Protein AF-A0A660SXR2-F1 (afdb_monomer_lite)

Secondary structure (DSSP, 8-state):
--HHHHHHHHHHHHHHHHHHT-----SPPP-GGGGS-TT-SEEEEEESTT-HHHHHHHHHHTT--GGGGHHHHTTEEEEEEEEPPPTT-----GGGS-EEEEEEE---HHHHHHHS-TT-EE-SS-TTEEE-STTEEEEE-SSSEEEEEES-HHHHHHHHHHT---TTTHHHHTT-TT-SEEEEES-HHHHHTTS--

Radius of gyration: 19.02 Å; chains: 1; bounding box: 58×32×60 Å

Sequence (197 aa):
MKLTKLLRILIPVLAVLVSSCRTIPSGPYPDIVNWLPEDSDIIIRMGVPGNNDLVDFLLTQVGLNPEDFETVKDRTALLALGIELSDDGTISPVTNLPIHLASIGIWPKNFLGAGLGKEWKRSGLSRYRWNGPDNLELMAISNEEIILSRGQINQMLERLKNGTRNARIRRAIDLRNEAALAIWITSPGLILDSIPM

Structure (mmCIF, N/CA/C/O backbone):
data_AF-A0A660SXR2-F1
#
_entry.id   AF-A0A660SXR2-F1
#
loop_
_atom_site.group_PDB
_atom_site.id
_atom_site.type_symbol
_atom_site.label_atom_id
_atom_site.label_alt_id
_atom_site.label_comp_id
_atom_site.label_asym_id
_atom_site.label_entity_id
_atom_site.label_seq_id
_atom_site.pdbx_PDB_ins_code
_atom_site.Cartn_x
_atom_site.Cartn_y
_atom_site.Cartn_z
_atom_site.occupancy
_atom_site.B_iso_or_equiv
_atom_site.auth_seq_id
_atom_site.auth_comp_id
_atom_site.auth_asym_id
_atom_site.auth_atom_id
_atom_site.pdbx_PDB_model_num
ATOM 1 N N . MET A 1 1 ? -35.511 -4.630 38.792 1.00 54.19 1 MET A N 1
ATOM 2 C CA . MET A 1 1 ? -34.514 -3.722 38.169 1.00 54.19 1 MET A CA 1
ATOM 3 C C . MET A 1 1 ? -33.441 -4.488 37.367 1.00 54.19 1 MET A C 1
ATOM 5 O O . MET A 1 1 ? -32.257 -4.304 37.619 1.00 54.19 1 MET A O 1
ATOM 9 N N . LYS A 1 2 ? -33.816 -5.368 36.417 1.00 56.84 2 LYS A N 1
ATOM 10 C CA . LYS A 1 2 ? -32.841 -6.266 35.749 1.00 56.84 2 LYS A CA 1
ATOM 11 C C . LYS A 1 2 ? -32.938 -6.340 34.212 1.00 56.84 2 LYS A C 1
ATOM 13 O O . LYS A 1 2 ? -31.904 -6.473 33.574 1.00 56.84 2 LYS A O 1
ATOM 18 N N . LEU A 1 3 ? -34.112 -6.141 33.602 1.00 57.09 3 LEU A N 1
ATOM 19 C CA . LEU A 1 3 ? -34.276 -6.283 32.142 1.00 57.09 3 LEU A CA 1
ATOM 20 C C . LEU A 1 3 ? -33.850 -5.037 31.336 1.00 57.09 3 LEU A C 1
ATOM 22 O O . LEU A 1 3 ? -33.191 -5.142 30.306 1.00 57.09 3 LEU A O 1
ATOM 26 N N . THR A 1 4 ? -34.155 -3.836 31.837 1.00 62.94 4 THR A N 1
ATOM 27 C CA . THR A 1 4 ? -33.878 -2.565 31.140 1.00 62.94 4 THR A CA 1
ATOM 28 C C . THR A 1 4 ? -32.396 -2.193 31.098 1.00 62.94 4 THR A C 1
ATOM 30 O O . THR A 1 4 ? -31.959 -1.536 30.157 1.00 62.94 4 THR A O 1
ATOM 33 N N . LYS A 1 5 ? -31.600 -2.628 32.085 1.00 61.38 5 LYS A N 1
ATOM 34 C CA . LYS A 1 5 ? -30.138 -2.448 32.069 1.00 61.38 5 LYS A CA 1
ATOM 35 C C . LYS A 1 5 ? -29.455 -3.404 31.087 1.00 61.38 5 LYS A C 1
ATOM 37 O O . LYS A 1 5 ? -28.518 -2.986 30.420 1.00 61.38 5 LYS A O 1
ATOM 42 N N . LEU A 1 6 ? -29.958 -4.635 30.958 1.00 63.22 6 LEU A N 1
ATOM 43 C CA . LEU A 1 6 ? -29.426 -5.615 30.010 1.00 63.22 6 LEU A CA 1
ATOM 44 C C . LEU A 1 6 ? -29.664 -5.161 28.561 1.00 63.22 6 LEU A C 1
ATOM 46 O O . LEU A 1 6 ? -28.725 -5.136 27.774 1.00 63.22 6 LEU A O 1
ATOM 50 N N . LEU A 1 7 ? -30.880 -4.696 28.237 1.00 59.91 7 LEU A N 1
ATOM 51 C CA . LEU A 1 7 ? -31.209 -4.180 26.899 1.00 59.91 7 LEU A CA 1
ATOM 52 C C . LEU A 1 7 ? -30.337 -2.981 26.488 1.00 59.91 7 LEU A C 1
ATOM 54 O O . LEU A 1 7 ? -29.922 -2.890 25.338 1.00 59.91 7 LEU A O 1
ATOM 58 N N . ARG A 1 8 ? -30.028 -2.075 27.426 1.00 67.38 8 ARG A N 1
ATOM 59 C CA . ARG A 1 8 ? -29.194 -0.888 27.156 1.00 67.38 8 ARG A CA 1
ATOM 60 C C . ARG A 1 8 ? -27.742 -1.221 26.814 1.00 67.38 8 ARG A C 1
ATOM 62 O O . ARG A 1 8 ? -27.097 -0.407 26.168 1.00 67.38 8 ARG A O 1
ATOM 69 N N . ILE A 1 9 ? -27.242 -2.383 27.234 1.00 72.25 9 ILE A N 1
ATOM 70 C CA . ILE A 1 9 ? -25.902 -2.874 26.881 1.00 72.25 9 ILE A CA 1
ATOM 71 C C . ILE A 1 9 ? -25.976 -3.749 25.625 1.00 72.25 9 ILE A C 1
ATOM 73 O O . ILE A 1 9 ? -25.111 -3.664 24.759 1.00 72.25 9 ILE A O 1
ATOM 77 N N . LEU A 1 10 ? -27.040 -4.545 25.484 1.00 70.94 10 LEU A N 1
ATOM 78 C CA . LEU A 1 10 ? -27.205 -5.461 24.359 1.00 70.94 10 LEU A CA 1
ATOM 79 C C . LEU A 1 10 ? -27.378 -4.724 23.026 1.00 70.94 10 LEU A C 1
ATOM 81 O O . LEU A 1 10 ? -26.798 -5.145 22.037 1.00 70.94 10 LEU A O 1
ATOM 85 N N . ILE A 1 11 ? -28.132 -3.619 22.994 1.00 72.19 11 ILE A N 1
ATOM 86 C CA . ILE A 1 11 ? -28.388 -2.842 21.768 1.00 72.19 11 ILE A CA 1
ATOM 87 C C . ILE A 1 11 ? -27.100 -2.267 21.148 1.00 72.19 11 ILE A C 1
ATOM 89 O O . ILE A 1 11 ? -26.893 -2.485 19.957 1.00 72.19 11 ILE A O 1
ATOM 93 N N . PRO A 1 12 ? -26.209 -1.573 21.885 1.00 70.75 12 PRO A N 1
ATOM 94 C CA . PRO A 1 12 ? -24.957 -1.093 21.305 1.00 70.75 12 PRO A CA 1
ATOM 95 C C . PRO A 1 12 ? -24.011 -2.236 20.922 1.00 70.75 12 PRO A C 1
ATOM 97 O O . PRO A 1 12 ? -23.349 -2.134 19.897 1.00 70.75 12 PRO A O 1
ATOM 100 N N . VAL A 1 13 ? -23.986 -3.347 21.669 1.00 71.12 13 VAL A N 1
ATOM 101 C CA . VAL A 1 13 ? -23.189 -4.532 21.296 1.00 71.12 13 VAL A CA 1
ATOM 102 C C . VAL A 1 13 ? -23.726 -5.177 20.016 1.00 71.12 13 VAL A C 1
ATOM 104 O O . VAL A 1 13 ? -22.943 -5.488 19.124 1.00 71.12 13 VAL A O 1
ATOM 107 N N . LEU A 1 14 ? -25.049 -5.308 19.869 1.00 60.00 14 LEU A N 1
ATOM 108 C CA . LEU A 1 14 ? -25.670 -5.771 18.627 1.00 60.00 14 LEU A CA 1
ATOM 109 C C . LEU A 1 14 ? -25.402 -4.801 17.476 1.00 60.00 14 LEU A C 1
ATOM 111 O O . LEU A 1 14 ? -25.104 -5.244 16.379 1.00 60.00 14 LEU A O 1
ATOM 115 N N . ALA A 1 15 ? -25.468 -3.488 17.706 1.00 59.31 15 ALA A N 1
ATOM 116 C CA . ALA A 1 15 ? -25.162 -2.496 16.678 1.00 59.31 15 ALA A CA 1
ATOM 117 C C . ALA A 1 15 ? -23.690 -2.579 16.228 1.00 59.31 15 ALA A C 1
ATOM 119 O O . ALA A 1 15 ? -23.401 -2.479 15.035 1.00 59.31 15 ALA A O 1
ATOM 120 N N . VAL A 1 16 ? -22.760 -2.833 17.155 1.00 58.53 16 VAL A N 1
ATOM 121 C CA . VAL A 1 16 ? -21.344 -3.105 16.848 1.00 58.53 16 VAL A CA 1
ATOM 122 C C . VAL A 1 16 ? -21.178 -4.426 16.085 1.00 58.53 16 VAL A C 1
ATOM 124 O O . VAL A 1 16 ? -20.449 -4.467 15.101 1.00 58.53 16 VAL A O 1
ATOM 127 N N . LEU A 1 17 ? -21.891 -5.491 16.461 1.00 52.38 17 LEU A N 1
ATOM 128 C CA . LEU A 1 17 ? -21.829 -6.786 15.768 1.00 52.38 17 LEU A CA 1
ATOM 129 C C . LEU A 1 17 ? -22.440 -6.738 14.356 1.00 52.38 17 LEU A C 1
ATOM 131 O O . LEU A 1 17 ? -21.841 -7.249 13.412 1.00 52.38 17 LEU A O 1
ATOM 135 N N . VAL A 1 18 ? -23.586 -6.073 14.182 1.00 54.00 18 VAL A N 1
ATOM 136 C CA . VAL A 1 18 ? -24.265 -5.922 12.882 1.00 54.00 18 VAL A CA 1
ATOM 137 C C . VAL A 1 18 ? -23.484 -4.981 11.957 1.00 54.00 18 VAL A C 1
ATOM 139 O O . VAL A 1 18 ? -23.390 -5.243 10.762 1.00 54.00 18 VAL A O 1
ATOM 142 N N . SER A 1 19 ? -22.837 -3.938 12.492 1.00 51.12 19 SER A N 1
ATOM 143 C CA . SER A 1 19 ? -21.900 -3.108 11.711 1.00 51.12 19 SER A CA 1
ATOM 144 C C . SER A 1 19 ? -20.586 -3.819 11.369 1.00 51.12 19 SER A C 1
ATOM 146 O O . SER A 1 19 ? -19.922 -3.419 10.414 1.00 51.12 19 SER A O 1
ATOM 148 N N . SER A 1 20 ? -20.231 -4.897 12.078 1.00 45.50 20 SER A N 1
ATOM 149 C CA . SER A 1 20 ? -19.089 -5.754 11.733 1.00 45.50 20 SER A CA 1
ATOM 150 C C . SER A 1 20 ? -19.389 -6.720 10.578 1.00 45.50 20 SER A C 1
ATOM 152 O O . SER A 1 20 ? -18.458 -7.224 9.962 1.00 45.50 20 SER A O 1
ATOM 154 N N . CYS A 1 21 ? -20.665 -6.925 10.227 1.00 50.25 21 CYS A N 1
ATOM 155 C CA . CYS A 1 21 ? -21.094 -7.691 9.047 1.00 50.25 21 CYS A CA 1
ATOM 156 C C . CYS A 1 21 ? -21.177 -6.824 7.780 1.00 50.25 21 CYS A C 1
ATOM 158 O O . CYS A 1 21 ? -21.949 -7.117 6.867 1.00 50.25 21 CYS A O 1
ATOM 160 N N . ARG A 1 22 ? -20.435 -5.712 7.726 1.00 48.12 22 ARG A N 1
ATOM 161 C CA . ARG A 1 22 ? -20.370 -4.888 6.523 1.00 48.12 22 ARG A CA 1
ATOM 162 C C . ARG A 1 22 ? -19.524 -5.636 5.498 1.00 48.12 22 ARG A C 1
ATOM 164 O O . ARG A 1 22 ? -18.312 -5.751 5.656 1.00 48.12 22 ARG A O 1
ATOM 171 N N . THR A 1 23 ? -20.203 -6.187 4.499 1.00 57.06 23 THR A N 1
ATOM 172 C CA . THR A 1 23 ? -19.621 -6.855 3.338 1.00 57.06 23 THR A CA 1
ATOM 173 C C . THR A 1 23 ? -18.519 -5.973 2.761 1.00 57.06 23 THR A C 1
ATOM 175 O O . THR A 1 23 ? -18.740 -4.771 2.588 1.00 57.06 23 THR A O 1
ATOM 178 N N . ILE A 1 24 ? -17.346 -6.561 2.497 1.00 59.66 24 ILE A N 1
ATOM 179 C CA . ILE A 1 24 ? -16.238 -5.922 1.771 1.00 59.66 24 ILE A CA 1
ATOM 180 C C . ILE A 1 24 ? -16.848 -5.149 0.589 1.00 59.66 24 ILE A C 1
ATOM 182 O O . ILE A 1 24 ? -17.719 -5.709 -0.090 1.00 59.66 24 ILE A O 1
ATOM 186 N N . PRO A 1 25 ? -16.492 -3.864 0.387 1.00 57.31 25 PRO A N 1
ATOM 187 C CA . PRO A 1 25 ? -17.180 -3.008 -0.568 1.00 57.31 25 PRO A CA 1
ATOM 188 C C . PRO A 1 25 ? -17.150 -3.718 -1.910 1.00 57.31 25 PRO A C 1
ATOM 190 O O . PRO A 1 25 ? -16.111 -4.247 -2.266 1.00 57.31 25 PRO A O 1
ATOM 193 N N . SER A 1 26 ? -18.270 -3.812 -2.617 1.00 57.03 26 SER A N 1
ATOM 194 C CA . SER A 1 26 ? -18.308 -4.362 -3.976 1.00 57.03 26 SER A CA 1
ATOM 195 C C . SER A 1 26 ? -18.220 -3.187 -4.946 1.00 57.03 26 SER A C 1
ATOM 197 O O . SER A 1 26 ? -18.815 -2.143 -4.692 1.00 57.03 26 SER A O 1
ATOM 199 N N . GLY A 1 27 ? -17.383 -3.314 -5.980 1.00 59.12 27 GLY A N 1
ATOM 200 C CA . GLY A 1 27 ? -16.964 -2.208 -6.849 1.00 59.12 27 GLY A CA 1
ATOM 201 C C . GLY A 1 27 ? -18.091 -1.464 -7.597 1.00 59.12 27 GLY A C 1
ATOM 202 O O . GLY A 1 27 ? -19.263 -1.828 -7.496 1.00 59.12 27 GLY A O 1
ATOM 203 N N . PRO A 1 28 ? -17.740 -0.431 -8.390 1.00 64.69 28 PRO A N 1
ATOM 204 C CA . PRO A 1 28 ? -16.388 -0.109 -8.859 1.00 64.69 28 PRO A CA 1
ATOM 205 C C . PRO A 1 28 ? -15.553 0.653 -7.820 1.00 64.69 28 PRO A C 1
ATOM 207 O O . PRO A 1 28 ? -15.994 1.651 -7.257 1.00 64.69 28 PRO A O 1
ATOM 210 N N . TYR A 1 29 ? -14.328 0.185 -7.576 1.00 70.06 29 TYR A N 1
ATOM 211 C CA . TYR A 1 29 ? -13.372 0.890 -6.717 1.00 70.06 29 TYR A CA 1
ATOM 212 C C . TYR A 1 29 ? -12.745 2.079 -7.451 1.00 70.06 29 TYR A C 1
ATOM 214 O O . TYR A 1 29 ? -12.623 2.034 -8.680 1.00 70.06 29 TYR A O 1
ATOM 222 N N . PRO A 1 30 ? -12.292 3.115 -6.722 1.00 77.50 30 PRO A N 1
ATOM 223 C CA . PRO A 1 30 ? -11.430 4.129 -7.309 1.00 77.50 30 PRO A CA 1
ATOM 224 C C . PRO A 1 30 ? -10.159 3.487 -7.874 1.00 77.50 30 PRO A C 1
ATOM 226 O O . PRO A 1 30 ? -9.685 2.454 -7.394 1.00 77.50 30 PRO A O 1
ATOM 229 N N . ASP A 1 31 ? -9.586 4.124 -8.892 1.00 83.94 31 ASP A N 1
ATOM 230 C CA . ASP A 1 31 ? -8.314 3.694 -9.458 1.00 83.94 31 ASP A CA 1
ATOM 231 C C . ASP A 1 31 ? -7.156 4.108 -8.543 1.00 83.94 31 ASP A C 1
ATOM 233 O O . ASP A 1 31 ? -6.512 5.147 -8.720 1.00 83.94 31 ASP A O 1
ATOM 237 N N . ILE A 1 32 ? -6.930 3.272 -7.533 1.00 88.94 32 ILE A N 1
ATOM 238 C CA . ILE A 1 32 ? -5.909 3.462 -6.503 1.00 88.94 32 ILE A CA 1
ATOM 239 C C . ILE A 1 32 ? -4.480 3.419 -7.041 1.00 88.94 32 ILE A C 1
ATOM 241 O O . ILE A 1 32 ? -3.557 3.843 -6.352 1.00 88.94 32 ILE A O 1
ATOM 245 N N . VAL A 1 33 ? -4.278 2.957 -8.278 1.00 90.31 33 VAL A N 1
ATOM 246 C CA . VAL A 1 33 ? -2.953 2.955 -8.899 1.00 90.31 33 VAL A CA 1
ATOM 247 C C . VAL A 1 33 ? -2.477 4.385 -9.159 1.00 90.31 33 VAL A C 1
ATOM 249 O O . VAL A 1 33 ? -1.295 4.687 -9.025 1.00 90.31 33 VAL A O 1
ATOM 252 N N . ASN A 1 34 ? -3.402 5.306 -9.441 1.00 90.12 34 ASN A N 1
ATOM 253 C CA . ASN A 1 34 ? -3.076 6.720 -9.635 1.00 90.12 34 ASN A CA 1
ATOM 254 C C . ASN A 1 34 ? -2.567 7.412 -8.361 1.00 90.12 34 ASN A C 1
ATOM 256 O O . ASN A 1 34 ? -1.969 8.486 -8.456 1.00 90.12 34 ASN A O 1
ATOM 260 N N . TRP A 1 35 ? -2.794 6.819 -7.185 1.00 92.38 35 TRP A N 1
ATOM 261 C CA . TRP A 1 35 ? -2.349 7.367 -5.901 1.00 92.38 35 TRP A CA 1
ATOM 262 C C . TRP A 1 35 ? -0.873 7.086 -5.630 1.00 92.38 35 TRP A C 1
ATOM 264 O O . TRP A 1 35 ? -0.262 7.789 -4.827 1.00 92.38 35 TRP A O 1
ATOM 274 N N . LEU A 1 36 ? -0.307 6.073 -6.290 1.00 93.75 36 LEU A N 1
ATOM 275 C CA . LEU A 1 36 ? 1.109 5.743 -6.191 1.00 93.75 36 LEU A CA 1
ATOM 276 C C . LEU A 1 36 ? 1.968 6.847 -6.833 1.00 93.75 36 LEU A C 1
ATOM 278 O O . LEU A 1 36 ? 1.480 7.556 -7.726 1.00 93.75 36 LEU A O 1
ATOM 282 N N . PRO A 1 37 ? 3.233 6.999 -6.405 1.00 92.50 37 PRO A N 1
ATOM 283 C CA . PRO A 1 37 ? 4.192 7.868 -7.078 1.00 92.50 37 PRO A CA 1
ATOM 284 C C . PRO A 1 37 ? 4.319 7.580 -8.578 1.00 92.50 37 PRO A C 1
ATOM 286 O O . PRO A 1 37 ? 4.106 6.459 -9.042 1.00 92.50 37 PRO A O 1
ATOM 289 N N . GLU A 1 38 ? 4.674 8.602 -9.358 1.00 89.50 38 GLU A N 1
ATOM 290 C CA . GLU A 1 38 ? 4.923 8.429 -10.801 1.00 89.50 38 GLU A CA 1
ATOM 291 C C . GLU A 1 38 ? 6.229 7.704 -11.094 1.00 89.50 38 GLU A C 1
ATOM 293 O O . GLU A 1 38 ? 6.357 7.103 -12.162 1.00 89.50 38 GLU A O 1
ATOM 298 N N . ASP A 1 39 ? 7.148 7.734 -10.136 1.00 88.12 39 ASP A N 1
ATOM 299 C CA . ASP A 1 39 ? 8.469 7.130 -10.232 1.00 88.12 39 ASP A CA 1
ATOM 300 C C . ASP A 1 39 ? 8.458 5.639 -9.866 1.00 88.12 39 ASP A C 1
ATOM 302 O O . ASP A 1 39 ? 9.480 4.977 -9.954 1.00 88.12 39 ASP A O 1
ATOM 306 N N . SER A 1 40 ? 7.290 5.065 -9.545 1.00 90.00 40 SER A N 1
ATOM 307 C CA . SER A 1 40 ? 7.149 3.615 -9.380 1.00 90.00 40 SER A CA 1
ATOM 308 C C . SER A 1 40 ? 7.433 2.867 -10.692 1.00 90.00 40 SER A C 1
ATOM 310 O O . SER A 1 40 ? 6.689 2.962 -11.678 1.00 90.00 40 SER A O 1
ATOM 312 N N . ASP A 1 41 ? 8.493 2.065 -10.678 1.00 88.31 41 ASP A N 1
ATOM 313 C CA . ASP A 1 41 ? 8.953 1.252 -11.802 1.00 88.31 41 ASP A CA 1
ATOM 314 C C . ASP A 1 41 ? 8.149 -0.031 -11.954 1.00 88.31 41 ASP A C 1
ATOM 316 O O . ASP A 1 41 ? 7.808 -0.429 -13.070 1.00 88.31 41 ASP A O 1
ATOM 320 N N . ILE A 1 42 ? 7.817 -0.666 -10.831 1.00 89.19 42 ILE A N 1
ATOM 321 C CA . ILE A 1 42 ? 6.975 -1.858 -10.786 1.00 89.19 42 ILE A CA 1
ATOM 322 C C . ILE A 1 42 ? 5.701 -1.503 -10.045 1.00 89.19 42 ILE A C 1
ATOM 324 O O . ILE A 1 42 ? 5.728 -1.037 -8.909 1.00 89.19 42 ILE A O 1
ATOM 328 N N . ILE A 1 43 ? 4.572 -1.756 -10.692 1.00 91.44 43 ILE A N 1
ATOM 329 C CA . ILE A 1 43 ? 3.255 -1.508 -10.130 1.00 91.44 43 ILE A CA 1
ATOM 330 C C . ILE A 1 43 ? 2.465 -2.807 -10.168 1.00 91.44 43 ILE A C 1
ATOM 332 O O . ILE A 1 43 ? 2.323 -3.423 -11.223 1.00 91.44 43 ILE A O 1
ATOM 336 N N . ILE A 1 44 ? 1.914 -3.209 -9.030 1.00 91.88 44 ILE A N 1
ATOM 337 C CA . ILE A 1 44 ? 1.074 -4.395 -8.888 1.00 91.88 44 ILE A CA 1
ATOM 338 C C . ILE A 1 44 ? -0.285 -3.949 -8.359 1.00 91.88 44 ILE A C 1
ATOM 340 O O . ILE A 1 44 ? -0.351 -3.292 -7.329 1.00 91.88 44 ILE A O 1
ATOM 344 N N . ARG A 1 45 ? -1.377 -4.323 -9.027 1.00 91.62 45 ARG A N 1
ATOM 345 C CA . ARG A 1 45 ? -2.754 -4.146 -8.542 1.00 91.62 45 ARG A CA 1
ATOM 346 C C . ARG A 1 45 ? -3.413 -5.506 -8.411 1.00 91.62 45 ARG A C 1
ATOM 348 O O . ARG A 1 45 ? -3.416 -6.264 -9.376 1.00 91.62 45 ARG A O 1
ATOM 355 N N . MET A 1 46 ? -4.035 -5.789 -7.275 1.00 91.12 46 MET A N 1
ATOM 356 C CA . MET A 1 46 ? -4.735 -7.055 -7.061 1.00 91.12 46 MET A CA 1
ATOM 357 C C . MET A 1 46 ? -5.963 -6.903 -6.172 1.00 91.12 46 MET A C 1
ATOM 359 O O . MET A 1 46 ? -5.990 -6.060 -5.274 1.00 91.12 46 MET A O 1
ATOM 363 N N . GLY A 1 47 ? -6.967 -7.749 -6.400 1.00 90.38 47 GLY A N 1
ATOM 364 C CA . GLY A 1 47 ? -7.977 -8.025 -5.380 1.00 90.38 47 GLY A CA 1
ATOM 365 C C . GLY A 1 47 ? -7.356 -8.881 -4.279 1.00 90.38 47 GLY A C 1
ATOM 366 O O . GLY A 1 47 ? -6.674 -9.854 -4.589 1.00 90.38 47 GLY A O 1
ATOM 367 N N . VAL A 1 48 ? -7.557 -8.536 -3.009 1.00 90.19 48 VAL A N 1
ATOM 368 C CA . VAL A 1 48 ? -6.969 -9.311 -1.898 1.00 90.19 48 VAL A CA 1
ATOM 369 C C . VAL A 1 48 ? -7.668 -10.661 -1.683 1.00 90.19 48 VAL A C 1
ATOM 371 O O . VAL A 1 48 ? -6.960 -11.660 -1.534 1.00 90.19 48 VAL A O 1
ATOM 374 N N . PRO A 1 49 ? -9.013 -10.768 -1.749 1.00 87.94 49 PRO A N 1
ATOM 375 C CA . PRO A 1 49 ? -9.678 -12.065 -1.669 1.00 87.94 49 PRO A CA 1
ATOM 376 C C . PRO A 1 49 ? -9.180 -13.027 -2.758 1.00 87.94 49 PRO A C 1
ATOM 378 O O . PRO A 1 49 ? -9.290 -12.741 -3.949 1.00 87.94 49 PRO A O 1
ATOM 381 N N . GLY A 1 50 ? -8.631 -14.171 -2.340 1.00 86.12 50 GLY A N 1
ATOM 382 C CA . GLY A 1 50 ? -8.041 -15.175 -3.236 1.00 86.12 50 GLY A CA 1
ATOM 383 C C . GLY A 1 50 ? -6.549 -14.985 -3.545 1.00 86.12 50 GLY A C 1
ATOM 384 O O . GLY A 1 50 ? -5.971 -15.859 -4.179 1.00 86.12 50 GLY A O 1
ATOM 385 N N . ASN A 1 51 ? -5.914 -13.907 -3.067 1.00 90.06 51 ASN A N 1
ATOM 386 C CA . ASN A 1 51 ? -4.479 -13.627 -3.240 1.00 90.06 51 ASN A CA 1
ATOM 387 C C . ASN A 1 51 ? -3.733 -13.471 -1.896 1.00 90.06 51 ASN A C 1
ATOM 389 O O . ASN A 1 51 ? -2.698 -12.809 -1.840 1.00 90.06 51 ASN A O 1
ATOM 393 N N . ASN A 1 52 ? -4.242 -14.063 -0.808 1.00 90.31 52 ASN A N 1
ATOM 394 C CA . ASN A 1 52 ? -3.691 -13.889 0.546 1.00 90.31 52 ASN A CA 1
ATOM 395 C C . ASN A 1 52 ? -2.201 -14.254 0.643 1.00 90.31 52 ASN A C 1
ATOM 397 O O . ASN A 1 52 ? -1.425 -13.458 1.160 1.00 90.31 52 ASN A O 1
ATOM 401 N N . ASP A 1 53 ? -1.793 -15.393 0.076 1.00 92.19 53 ASP A N 1
ATOM 402 C CA . ASP A 1 53 ? -0.397 -15.854 0.123 1.00 92.19 53 ASP A CA 1
ATOM 403 C C . ASP A 1 53 ? 0.555 -14.890 -0.601 1.00 92.19 53 ASP A C 1
ATOM 405 O O . ASP A 1 53 ? 1.679 -14.654 -0.159 1.00 92.19 53 ASP A O 1
ATOM 409 N N . LEU A 1 54 ? 0.098 -14.289 -1.707 1.00 90.81 54 LEU A N 1
ATOM 410 C CA . LEU A 1 54 ? 0.868 -13.279 -2.432 1.00 90.81 54 LEU A CA 1
ATOM 411 C C . LEU A 1 54 ? 0.982 -11.988 -1.615 1.00 90.81 54 LEU A C 1
ATOM 413 O O . LEU A 1 54 ? 2.052 -11.386 -1.580 1.00 90.81 54 LEU A O 1
ATOM 417 N N . VAL A 1 55 ? -0.093 -11.568 -0.945 1.00 91.81 55 VAL A N 1
ATOM 418 C CA . VAL A 1 55 ? -0.056 -10.410 -0.041 1.00 91.81 55 VAL A CA 1
ATOM 419 C C . VAL A 1 55 ? 0.916 -10.661 1.113 1.00 91.81 55 VAL A C 1
ATOM 421 O O . VAL A 1 55 ? 1.741 -9.796 1.389 1.00 91.81 55 VAL A O 1
ATOM 424 N N . ASP A 1 56 ? 0.890 -11.842 1.729 1.00 93.25 56 ASP A N 1
ATOM 425 C CA . ASP A 1 56 ? 1.793 -12.202 2.831 1.00 93.25 56 ASP A CA 1
ATOM 426 C C . ASP A 1 56 ? 3.256 -12.256 2.378 1.00 93.25 56 ASP A C 1
ATOM 428 O O . ASP A 1 56 ? 4.152 -11.749 3.062 1.00 93.25 56 ASP A O 1
ATOM 432 N N . PHE A 1 57 ? 3.505 -12.798 1.184 1.00 90.81 57 PHE A N 1
ATOM 433 C CA . PHE A 1 57 ? 4.823 -12.756 0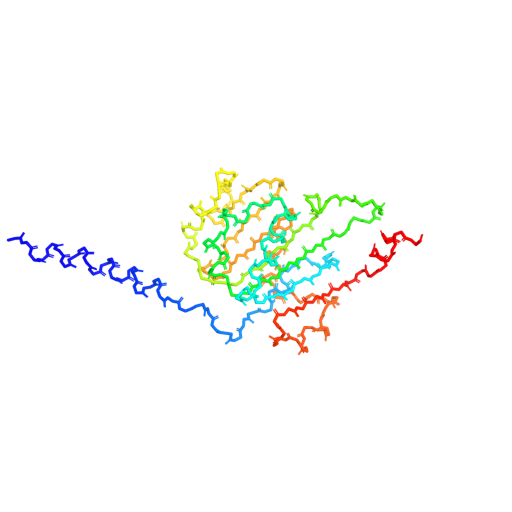.565 1.00 90.81 57 PHE A CA 1
ATOM 434 C C . PHE A 1 57 ? 5.296 -11.313 0.367 1.00 90.81 57 PHE A C 1
ATOM 436 O O . PHE A 1 57 ? 6.406 -10.975 0.774 1.00 90.81 57 PHE A O 1
ATOM 443 N N . LEU A 1 58 ? 4.456 -10.445 -0.204 1.00 89.00 58 LEU A N 1
ATOM 444 C CA . LEU A 1 58 ? 4.799 -9.041 -0.430 1.00 89.00 58 LEU A CA 1
ATOM 445 C C . LEU A 1 58 ? 5.051 -8.300 0.884 1.00 89.00 58 LEU A C 1
ATOM 447 O O . LEU A 1 58 ? 6.065 -7.622 0.990 1.00 89.00 58 LEU A O 1
ATOM 451 N N . LEU A 1 59 ? 4.198 -8.468 1.900 1.00 88.56 59 LEU A N 1
ATOM 452 C CA . LEU A 1 59 ? 4.408 -7.889 3.232 1.00 88.56 59 LEU A CA 1
ATOM 453 C C . LEU A 1 59 ? 5.772 -8.297 3.805 1.00 88.56 59 LEU A C 1
ATOM 455 O O . LEU A 1 59 ? 6.536 -7.442 4.254 1.00 88.56 59 LEU A O 1
ATOM 459 N N . THR A 1 60 ? 6.125 -9.576 3.678 1.00 88.69 60 THR A N 1
ATOM 460 C CA . THR A 1 60 ? 7.432 -10.087 4.104 1.00 88.69 60 THR A CA 1
ATOM 461 C C . THR A 1 60 ? 8.584 -9.425 3.341 1.00 88.69 60 THR A C 1
ATOM 463 O O . THR A 1 60 ? 9.559 -8.993 3.953 1.00 88.69 60 THR A O 1
ATOM 466 N N . GLN A 1 61 ? 8.476 -9.289 2.011 1.00 83.50 61 GLN A N 1
ATOM 467 C CA . GLN A 1 61 ? 9.520 -8.660 1.186 1.00 83.50 61 GLN A CA 1
ATOM 468 C C . GLN A 1 61 ? 9.764 -7.189 1.541 1.00 83.50 61 GLN A C 1
ATOM 470 O O . GLN A 1 61 ? 10.879 -6.692 1.381 1.00 83.50 61 GLN A O 1
ATOM 475 N N . VAL A 1 62 ? 8.742 -6.491 2.040 1.00 81.12 62 VAL A N 1
ATOM 476 C CA . VAL A 1 62 ? 8.855 -5.080 2.434 1.00 81.12 62 VAL A CA 1
ATOM 477 C C . VAL A 1 62 ? 9.293 -4.896 3.894 1.00 81.12 62 VAL A C 1
ATOM 479 O O . VAL A 1 62 ? 9.406 -3.758 4.349 1.00 81.12 62 VAL A O 1
ATOM 482 N N . GLY A 1 63 ? 9.584 -5.992 4.608 1.00 82.00 63 GLY A N 1
ATOM 483 C CA . GLY A 1 63 ? 10.049 -5.988 5.999 1.00 82.00 63 GLY A CA 1
ATOM 484 C C . GLY A 1 63 ? 8.929 -5.979 7.043 1.00 82.00 63 GLY A C 1
ATOM 485 O O . GLY A 1 63 ? 9.179 -5.667 8.205 1.00 82.00 63 GLY A O 1
ATOM 486 N N . LEU A 1 64 ? 7.692 -6.298 6.652 1.00 85.69 64 LEU A N 1
ATOM 487 C CA . LEU A 1 64 ? 6.545 -6.388 7.554 1.00 85.69 64 LEU A CA 1
ATOM 488 C C . LEU A 1 64 ? 6.241 -7.849 7.894 1.00 85.69 64 LEU A C 1
ATOM 490 O O . LEU A 1 64 ? 6.381 -8.738 7.059 1.00 85.69 64 LEU A O 1
ATOM 494 N N . ASN A 1 65 ? 5.785 -8.092 9.119 1.00 87.88 65 ASN A N 1
ATOM 495 C CA . ASN A 1 65 ? 5.304 -9.403 9.536 1.00 87.88 65 ASN A CA 1
ATOM 496 C C . ASN A 1 65 ? 3.825 -9.567 9.130 1.00 87.88 65 ASN A C 1
ATOM 498 O O . ASN A 1 65 ? 2.991 -8.800 9.614 1.00 87.88 65 ASN A O 1
ATOM 502 N N . PRO A 1 66 ? 3.466 -10.542 8.276 1.00 89.81 66 PRO A N 1
ATOM 503 C CA . PRO A 1 66 ? 2.086 -10.718 7.821 1.00 89.81 66 PRO A CA 1
ATOM 504 C C . PRO A 1 66 ? 1.066 -10.943 8.945 1.00 89.81 66 PRO A C 1
ATOM 506 O O . PRO A 1 66 ? -0.077 -10.500 8.821 1.00 89.81 66 PRO A O 1
ATOM 509 N N . GLU A 1 67 ? 1.471 -11.577 10.052 1.00 88.56 67 GLU A N 1
ATOM 510 C CA . GLU A 1 67 ? 0.593 -11.840 11.204 1.00 88.56 67 GLU A CA 1
ATOM 511 C C . GLU A 1 67 ? 0.082 -10.540 11.846 1.00 88.56 67 GLU A C 1
ATOM 513 O O . GLU A 1 67 ? -1.087 -10.442 12.218 1.00 88.56 67 GLU A O 1
ATOM 518 N N . ASP A 1 68 ? 0.916 -9.495 11.884 1.00 84.25 68 ASP A N 1
ATOM 519 C CA . ASP A 1 68 ? 0.538 -8.184 12.429 1.00 84.25 68 ASP A CA 1
ATOM 520 C C . ASP A 1 68 ? -0.493 -7.460 11.542 1.00 84.25 68 ASP A C 1
ATOM 522 O O . ASP A 1 68 ? -1.149 -6.513 11.972 1.00 84.25 68 ASP A O 1
ATOM 526 N N . PHE A 1 69 ? -0.677 -7.916 10.300 1.00 85.62 69 PHE A N 1
ATOM 527 C CA . PHE A 1 69 ? -1.588 -7.327 9.324 1.00 85.62 69 PHE A CA 1
ATOM 528 C C . PHE A 1 69 ? -2.778 -8.230 8.990 1.00 85.62 69 PHE A C 1
ATOM 530 O O . PHE A 1 69 ? -3.558 -7.864 8.117 1.00 85.62 69 PHE A O 1
ATOM 537 N N . GLU A 1 70 ? -2.993 -9.355 9.676 1.00 85.81 70 GLU A N 1
ATOM 538 C CA . GLU A 1 70 ? -4.069 -10.306 9.346 1.00 85.81 70 GLU A CA 1
ATOM 539 C C . GLU A 1 70 ? -5.454 -9.633 9.335 1.00 85.81 70 GLU A C 1
ATOM 541 O O . GLU A 1 70 ? -6.173 -9.664 8.337 1.00 85.81 70 GLU A O 1
ATOM 546 N N . THR A 1 71 ? -5.780 -8.886 10.397 1.00 83.25 71 THR A N 1
ATOM 547 C CA . THR A 1 71 ? -7.053 -8.141 10.488 1.00 83.25 71 THR A CA 1
ATOM 548 C C . THR A 1 71 ? -7.190 -7.087 9.390 1.00 83.25 71 THR A C 1
ATOM 550 O O . THR A 1 71 ? -8.301 -6.764 8.961 1.00 83.25 71 THR A O 1
ATOM 553 N N . VAL A 1 72 ? -6.065 -6.509 8.966 1.00 85.44 72 VAL A N 1
ATOM 554 C CA . VAL A 1 72 ? -6.020 -5.552 7.867 1.00 85.44 72 VAL A CA 1
ATOM 555 C C . VAL A 1 72 ? -6.300 -6.330 6.565 1.00 85.44 72 VAL A C 1
ATOM 557 O O . VAL A 1 72 ? -7.326 -6.118 5.917 1.00 85.44 72 VAL A O 1
ATOM 560 N N . LYS A 1 73 ? -5.471 -7.307 6.214 1.00 88.50 73 LYS A N 1
ATOM 561 C CA . LYS A 1 73 ? -5.608 -8.142 5.016 1.00 88.50 73 LYS A CA 1
ATOM 562 C C . LYS A 1 73 ? -7.037 -8.659 4.805 1.00 88.50 73 LYS A C 1
ATOM 564 O O . LYS A 1 73 ? -7.610 -8.394 3.751 1.00 88.50 73 LYS A O 1
ATOM 569 N N . ASP A 1 74 ? -7.663 -9.240 5.827 1.00 86.75 74 ASP A N 1
ATOM 570 C CA . ASP A 1 74 ? -9.028 -9.793 5.761 1.00 86.75 74 ASP A CA 1
ATOM 571 C C . ASP A 1 74 ? -10.111 -8.769 5.403 1.00 86.75 74 ASP A C 1
ATOM 573 O O . ASP A 1 74 ? -11.180 -9.101 4.888 1.00 86.75 74 ASP A O 1
ATOM 577 N N . ARG A 1 75 ? -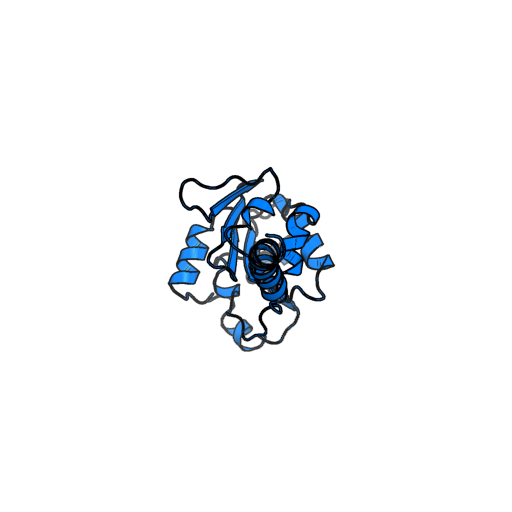9.851 -7.500 5.706 1.00 88.31 75 ARG A N 1
ATOM 578 C CA . ARG A 1 75 ? -10.758 -6.379 5.456 1.00 88.31 75 ARG A CA 1
ATOM 579 C C . ARG A 1 75 ? -10.387 -5.597 4.205 1.00 88.31 75 ARG A C 1
ATOM 581 O O . ARG A 1 75 ? -11.083 -4.635 3.876 1.00 88.31 75 ARG A O 1
ATOM 588 N N . THR A 1 76 ? -9.327 -6.000 3.512 1.00 90.44 76 THR A N 1
ATOM 589 C CA . THR A 1 76 ? -8.871 -5.382 2.271 1.00 90.44 76 THR A CA 1
ATOM 590 C C . THR A 1 76 ? -9.632 -5.977 1.095 1.00 90.44 76 THR A C 1
ATOM 592 O O . THR A 1 76 ? -9.728 -7.189 0.940 1.00 90.44 76 THR A O 1
ATOM 595 N N . ALA A 1 77 ? -10.162 -5.121 0.234 1.00 91.12 77 ALA A N 1
ATOM 596 C CA . ALA A 1 77 ? -10.801 -5.516 -1.011 1.00 91.12 77 ALA A CA 1
ATOM 597 C C . ALA A 1 77 ? -9.810 -5.472 -2.179 1.00 91.12 77 ALA A C 1
ATOM 599 O O . ALA A 1 77 ? -9.713 -6.407 -2.973 1.00 91.12 77 ALA A O 1
ATOM 600 N N . LEU A 1 78 ? -9.066 -4.368 -2.265 1.00 91.12 78 LEU A N 1
ATOM 601 C CA . LEU A 1 78 ? -8.180 -4.044 -3.372 1.00 91.12 78 LEU A CA 1
ATOM 602 C C . LEU A 1 78 ? -6.878 -3.454 -2.837 1.00 91.12 78 LEU A C 1
ATOM 604 O O . LEU A 1 78 ? -6.890 -2.628 -1.924 1.00 91.12 78 LEU A O 1
ATOM 608 N N . LEU A 1 79 ? -5.772 -3.849 -3.452 1.00 93.38 79 LEU A N 1
ATOM 609 C CA . LEU A 1 79 ? -4.427 -3.404 -3.129 1.00 93.38 79 LEU A CA 1
ATOM 610 C C . LEU A 1 79 ? -3.721 -2.932 -4.401 1.00 93.38 79 LEU A C 1
ATOM 612 O O . LEU A 1 79 ? -3.827 -3.575 -5.446 1.00 93.38 79 LEU A O 1
ATOM 616 N N . ALA A 1 80 ? -2.978 -1.836 -4.302 1.00 93.62 80 ALA A N 1
ATOM 617 C CA . ALA A 1 80 ? -1.993 -1.422 -5.285 1.00 93.62 80 ALA A CA 1
ATOM 618 C C . ALA A 1 80 ? -0.651 -1.180 -4.592 1.00 93.62 80 ALA A C 1
ATOM 620 O O . ALA A 1 80 ? -0.598 -0.499 -3.572 1.00 93.62 80 ALA A O 1
ATOM 621 N N . LEU A 1 81 ? 0.414 -1.741 -5.151 1.00 93.94 81 LEU A N 1
ATOM 622 C CA . LEU A 1 81 ? 1.790 -1.644 -4.684 1.00 93.94 81 LEU A CA 1
ATOM 623 C C . LEU A 1 81 ? 2.628 -1.003 -5.791 1.00 93.94 81 LEU A C 1
ATOM 625 O O . LEU A 1 81 ? 2.549 -1.437 -6.937 1.00 93.94 81 LEU A O 1
ATOM 629 N N . GLY A 1 82 ? 3.415 0.006 -5.447 1.00 92.81 82 GLY A N 1
ATOM 630 C CA . GLY A 1 82 ? 4.437 0.626 -6.278 1.00 92.81 82 GLY A CA 1
ATOM 631 C C . GLY A 1 82 ? 5.808 0.396 -5.656 1.00 92.81 82 GLY A C 1
ATOM 632 O O . GLY A 1 82 ? 5.964 0.540 -4.442 1.00 92.81 82 GLY A O 1
ATOM 633 N N . ILE A 1 83 ? 6.777 0.019 -6.480 1.00 91.06 83 ILE A N 1
ATOM 634 C CA . ILE A 1 83 ? 8.173 -0.192 -6.096 1.00 91.06 83 ILE A CA 1
ATOM 635 C C . ILE A 1 83 ? 9.027 0.673 -7.014 1.00 91.06 83 ILE A C 1
ATOM 637 O O . ILE A 1 83 ? 8.855 0.621 -8.234 1.00 91.06 83 ILE A O 1
ATOM 641 N N . GLU A 1 84 ? 9.930 1.445 -6.424 1.00 89.38 84 GLU A N 1
ATOM 642 C CA . GLU A 1 84 ? 10.953 2.208 -7.139 1.00 89.38 84 GLU A CA 1
ATOM 643 C C . GLU A 1 84 ? 12.251 1.397 -7.121 1.00 89.38 84 GLU A C 1
ATOM 645 O O . GLU A 1 84 ? 12.671 0.888 -6.076 1.00 89.38 84 GLU A O 1
ATOM 650 N N . LEU A 1 85 ? 12.852 1.210 -8.290 1.00 84.00 85 LEU A N 1
ATOM 651 C CA . LEU A 1 85 ? 14.126 0.526 -8.448 1.00 84.00 85 LEU A CA 1
ATOM 652 C C . LEU A 1 85 ? 15.256 1.547 -8.308 1.00 84.00 85 LEU A C 1
ATOM 654 O O . LEU A 1 85 ? 15.140 2.691 -8.735 1.00 84.00 85 LEU A O 1
ATOM 658 N N . SER A 1 86 ? 16.368 1.135 -7.705 1.00 75.50 86 SER A N 1
ATOM 659 C CA . SER A 1 86 ? 17.551 1.990 -7.641 1.00 75.50 86 SER A CA 1
ATOM 660 C C . SER A 1 86 ? 18.177 2.134 -9.030 1.00 75.50 86 SER A C 1
ATOM 662 O O . SER A 1 86 ? 18.514 1.139 -9.672 1.00 75.50 86 SER A O 1
ATOM 664 N N . ASP A 1 87 ? 18.410 3.376 -9.455 1.00 67.19 87 ASP A N 1
ATOM 665 C CA . ASP A 1 87 ? 19.100 3.705 -10.714 1.00 67.19 87 ASP A CA 1
ATOM 666 C C . ASP A 1 87 ? 20.581 3.280 -10.729 1.00 67.19 87 ASP A C 1
ATOM 668 O O . ASP A 1 87 ? 21.231 3.291 -11.774 1.00 67.19 87 ASP A O 1
ATOM 672 N N . ASP A 1 88 ? 21.147 2.925 -9.572 1.00 65.94 88 ASP A N 1
ATOM 673 C CA . ASP A 1 88 ? 22.569 2.609 -9.423 1.00 65.94 88 ASP A CA 1
ATOM 674 C C . ASP A 1 88 ? 22.951 1.192 -9.887 1.00 65.94 88 ASP A C 1
ATOM 676 O O . ASP A 1 88 ? 24.117 0.804 -9.788 1.00 65.94 88 ASP A O 1
ATOM 680 N N . GLY A 1 89 ? 21.988 0.418 -10.399 1.00 55.09 89 GLY A N 1
ATOM 681 C CA . GLY A 1 89 ? 22.205 -0.951 -10.867 1.00 55.09 89 GLY A CA 1
ATOM 682 C C . GLY A 1 89 ? 22.595 -1.923 -9.751 1.00 55.09 89 GLY A C 1
ATOM 683 O O . GLY A 1 89 ? 22.974 -3.062 -10.034 1.00 55.09 89 GLY A O 1
ATOM 684 N N . THR A 1 90 ? 22.521 -1.508 -8.481 1.00 55.78 90 THR A N 1
ATOM 685 C CA . THR A 1 90 ? 22.774 -2.400 -7.355 1.00 55.78 90 THR A CA 1
ATOM 686 C C . THR A 1 90 ? 21.504 -3.158 -7.001 1.00 55.78 90 THR A C 1
ATOM 688 O O . THR A 1 90 ? 20.417 -2.592 -6.872 1.00 55.78 90 THR A O 1
ATOM 691 N N . ILE A 1 91 ? 21.640 -4.471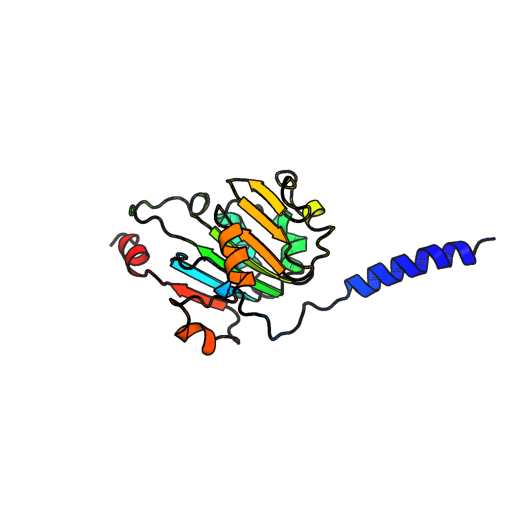 -6.804 1.00 57.66 91 ILE A N 1
ATOM 692 C CA . ILE A 1 91 ? 20.566 -5.306 -6.263 1.00 57.66 91 ILE A CA 1
ATOM 693 C C . ILE A 1 91 ? 20.471 -4.995 -4.767 1.00 57.66 91 ILE A C 1
ATOM 695 O O . ILE A 1 91 ? 21.007 -5.705 -3.915 1.00 57.66 91 ILE A O 1
ATOM 699 N N . SER A 1 92 ? 19.837 -3.873 -4.446 1.00 59.94 92 SER A N 1
ATOM 700 C CA . SER A 1 92 ? 19.443 -3.575 -3.079 1.00 59.94 92 SER A CA 1
ATOM 701 C C . SER A 1 92 ? 18.351 -4.566 -2.661 1.00 59.94 92 SER A C 1
ATOM 703 O O . SER A 1 92 ? 17.441 -4.838 -3.449 1.00 59.94 92 SER A O 1
ATOM 705 N N . PRO A 1 93 ? 18.407 -5.129 -1.439 1.00 63.44 93 PRO A N 1
ATOM 706 C CA . PRO A 1 93 ? 17.304 -5.921 -0.911 1.00 63.44 93 PRO A CA 1
ATOM 707 C C . PRO A 1 93 ? 15.991 -5.138 -1.030 1.00 63.44 93 PRO A C 1
ATOM 709 O O . PRO A 1 93 ? 15.981 -3.931 -0.782 1.00 63.44 93 PRO A O 1
ATOM 712 N N . VAL A 1 94 ? 14.880 -5.808 -1.357 1.00 65.88 94 VAL A N 1
ATOM 713 C CA . VAL A 1 94 ? 13.553 -5.163 -1.488 1.00 65.88 94 VAL A CA 1
ATOM 714 C C . VAL A 1 94 ? 13.182 -4.376 -0.224 1.00 65.88 94 VAL A C 1
ATOM 716 O O . VAL A 1 94 ? 12.563 -3.317 -0.300 1.00 65.88 94 VAL A O 1
ATOM 719 N N . THR A 1 95 ? 13.664 -4.818 0.938 1.00 65.81 95 THR A N 1
ATOM 720 C CA . THR A 1 95 ? 13.510 -4.129 2.226 1.00 65.81 95 THR A CA 1
ATOM 721 C C . THR A 1 95 ? 14.089 -2.713 2.254 1.00 65.81 95 THR A C 1
ATOM 723 O O . THR A 1 95 ? 13.693 -1.945 3.120 1.00 65.81 95 THR A O 1
ATOM 726 N N . ASN A 1 96 ? 14.970 -2.341 1.322 1.00 73.75 96 ASN A N 1
ATOM 727 C CA . ASN A 1 96 ? 15.589 -1.016 1.238 1.00 73.75 96 ASN A CA 1
ATOM 728 C C . ASN A 1 96 ? 15.044 -0.159 0.086 1.00 73.75 96 ASN A C 1
ATOM 730 O O . ASN A 1 96 ? 15.349 1.030 0.026 1.00 73.75 96 ASN A O 1
ATOM 734 N N . LEU A 1 97 ? 14.243 -0.735 -0.814 1.00 81.94 97 LEU A N 1
ATOM 735 C CA . LEU A 1 97 ? 13.683 -0.006 -1.951 1.00 81.94 97 LEU A CA 1
ATOM 736 C C . LEU A 1 97 ? 12.549 0.928 -1.500 1.00 81.94 97 LEU A C 1
ATOM 738 O O . LEU A 1 97 ? 11.807 0.581 -0.573 1.00 81.94 97 LEU A O 1
ATOM 742 N N . PRO A 1 98 ? 12.363 2.106 -2.115 1.00 88.88 98 PRO A N 1
ATOM 743 C CA . PRO A 1 98 ? 11.157 2.892 -1.899 1.00 88.88 98 PRO A CA 1
ATOM 744 C C . PRO A 1 98 ? 9.926 2.088 -2.329 1.00 88.88 98 PRO A C 1
ATOM 746 O O . PRO A 1 98 ? 9.847 1.547 -3.434 1.00 88.88 98 PRO A O 1
ATOM 749 N N . ILE A 1 99 ? 8.985 1.950 -1.396 1.00 91.81 99 ILE A N 1
ATOM 750 C CA . ILE A 1 99 ? 7.783 1.140 -1.558 1.00 91.81 99 ILE A CA 1
ATOM 751 C C . ILE A 1 99 ? 6.573 1.958 -1.134 1.00 91.81 99 ILE A C 1
ATOM 753 O O . ILE A 1 99 ? 6.588 2.659 -0.116 1.00 91.81 99 ILE A O 1
ATOM 757 N N . HIS A 1 100 ? 5.512 1.834 -1.923 1.00 94.81 100 HIS A N 1
ATOM 758 C CA . HIS A 1 100 ? 4.296 2.623 -1.825 1.00 94.81 100 HIS A CA 1
ATOM 759 C C . HIS A 1 100 ? 3.098 1.704 -1.979 1.00 94.81 100 HIS A C 1
ATOM 761 O O . HIS A 1 100 ? 3.058 0.867 -2.870 1.00 94.81 100 HIS A O 1
ATOM 767 N N . LEU A 1 101 ? 2.102 1.851 -1.124 1.00 94.81 101 LEU A N 1
ATOM 768 C CA . LEU A 1 101 ? 0.934 0.995 -1.096 1.00 94.81 101 LEU A CA 1
ATOM 769 C C . LEU A 1 101 ? -0.306 1.860 -0.951 1.00 94.81 101 LEU A C 1
ATOM 771 O O . LEU A 1 101 ? -0.372 2.751 -0.107 1.00 94.81 101 LEU A O 1
ATOM 775 N N . ALA A 1 102 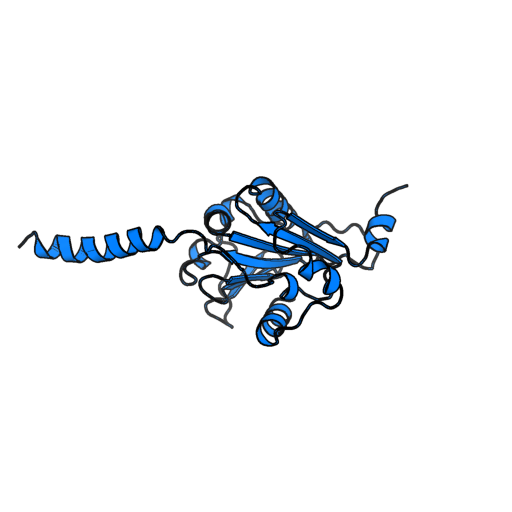? -1.301 1.580 -1.773 1.00 94.69 102 ALA A N 1
ATOM 776 C CA . ALA A 1 102 ? -2.644 2.112 -1.661 1.00 94.69 102 ALA A CA 1
ATOM 777 C C . ALA A 1 102 ? -3.612 0.939 -1.516 1.00 94.69 102 ALA A C 1
ATOM 779 O O . ALA A 1 102 ? -3.450 -0.094 -2.164 1.00 94.69 102 ALA A O 1
ATOM 780 N N . SER A 1 103 ? -4.617 1.075 -0.659 1.00 94.06 103 SER A N 1
ATOM 781 C CA . SER A 1 103 ? -5.574 -0.001 -0.413 1.00 94.06 103 SER A CA 1
ATOM 782 C C . SER A 1 103 ? -6.986 0.524 -0.202 1.00 94.06 103 SER A C 1
ATOM 784 O O . SER A 1 103 ? -7.183 1.594 0.381 1.00 94.06 103 SER A O 1
ATOM 786 N N . ILE A 1 104 ? -7.954 -0.267 -0.669 1.00 92.88 104 ILE A N 1
ATOM 787 C CA . ILE A 1 104 ? -9.383 -0.109 -0.400 1.00 92.88 104 ILE A CA 1
ATOM 788 C C . ILE A 1 104 ? -9.844 -1.297 0.429 1.00 92.88 104 ILE A C 1
ATOM 790 O O . ILE A 1 104 ? -9.559 -2.441 0.082 1.00 92.88 104 ILE A O 1
ATOM 794 N N . GLY A 1 105 ? -10.591 -1.040 1.492 1.00 91.31 105 GLY A N 1
ATOM 795 C CA . GLY A 1 105 ? -11.130 -2.050 2.394 1.00 91.31 105 GLY A CA 1
ATOM 796 C C . GLY A 1 105 ? -12.180 -1.468 3.334 1.00 91.31 105 GLY A C 1
ATOM 797 O O . GLY A 1 105 ? -12.769 -0.436 3.029 1.00 91.31 105 GLY A O 1
ATOM 798 N N . ILE A 1 106 ? -12.435 -2.121 4.471 1.00 88.56 106 ILE A N 1
ATOM 799 C CA . ILE A 1 106 ? -13.277 -1.577 5.553 1.00 88.56 106 ILE A CA 1
ATOM 800 C C . ILE A 1 106 ? -12.558 -1.697 6.887 1.00 88.56 106 ILE A C 1
ATOM 802 O O . ILE A 1 106 ? -12.501 -2.759 7.507 1.00 88.56 106 ILE A O 1
ATOM 806 N N . TRP A 1 107 ? -12.121 -0.557 7.398 1.00 85.06 107 TRP A N 1
ATOM 807 C CA . TRP A 1 107 ? -11.315 -0.450 8.604 1.00 85.06 107 TRP A CA 1
ATOM 808 C C . TRP A 1 107 ? -11.840 0.703 9.441 1.00 85.06 107 TRP A C 1
ATOM 810 O O . TRP A 1 107 ? -11.867 1.852 8.995 1.00 85.06 107 TRP A O 1
ATOM 820 N N . PRO A 1 108 ? -12.222 0.459 10.696 1.00 81.19 108 PRO A N 1
ATOM 821 C CA . PRO A 1 108 ? -12.485 1.551 11.611 1.00 81.19 108 PRO A CA 1
ATOM 822 C C . PRO A 1 108 ? -11.181 2.336 11.840 1.00 81.19 108 PRO A C 1
ATOM 824 O O . PRO A 1 108 ? -10.323 1.903 12.606 1.00 81.19 108 PRO A O 1
ATOM 827 N N . LYS A 1 109 ? -11.008 3.509 11.213 1.00 83.69 109 LYS A N 1
ATOM 828 C CA . LYS A 1 109 ? -9.723 4.247 11.253 1.00 83.69 109 LYS A CA 1
ATOM 829 C C . LYS A 1 109 ? -9.256 4.614 12.663 1.00 83.69 109 LYS A C 1
ATOM 831 O O . LYS A 1 109 ? -8.066 4.760 12.922 1.00 83.69 109 LYS A O 1
ATOM 836 N N . ASN A 1 110 ? -10.204 4.745 13.592 1.00 81.88 110 ASN A N 1
ATOM 837 C CA . ASN A 1 110 ? -9.929 4.999 15.007 1.00 81.88 110 ASN A CA 1
ATOM 838 C C . ASN A 1 110 ? -9.290 3.791 15.717 1.00 81.88 110 ASN A C 1
ATOM 840 O O . ASN A 1 110 ? -8.652 3.971 16.749 1.00 81.88 110 ASN A O 1
ATOM 844 N N . PHE A 1 111 ? -9.464 2.589 15.168 1.00 82.00 111 PHE A N 1
ATOM 845 C CA . PHE A 1 111 ? -8.960 1.326 15.703 1.00 82.00 111 PHE A CA 1
ATOM 846 C C . PHE A 1 111 ? -7.794 0.764 14.894 1.00 82.00 111 PHE A C 1
ATOM 848 O O . PHE A 1 111 ? -7.126 -0.138 15.382 1.00 82.00 111 PHE A O 1
ATOM 855 N N . LEU A 1 112 ? -7.509 1.315 13.708 1.00 82.50 112 LEU A N 1
ATOM 856 C CA . LEU A 1 112 ? -6.409 0.848 12.868 1.00 82.50 112 LEU A CA 1
ATOM 857 C C . LEU A 1 112 ? -5.092 0.815 13.648 1.00 82.50 112 LEU A C 1
ATOM 859 O O . LEU A 1 112 ? -4.439 -0.212 13.693 1.00 82.50 112 LEU A O 1
ATOM 863 N N . GLY A 1 113 ? -4.780 1.885 14.382 1.00 80.62 113 GLY A N 1
ATOM 864 C CA . GLY A 1 113 ? -3.572 1.948 15.206 1.00 80.62 113 GLY A CA 1
ATOM 865 C C . GLY A 1 113 ? -3.477 0.924 16.343 1.00 80.62 113 GLY A C 1
ATOM 866 O O . GLY A 1 113 ? -2.405 0.811 16.914 1.00 80.62 113 GLY A O 1
ATOM 867 N N . ALA A 1 114 ? -4.561 0.227 16.704 1.00 80.12 114 ALA A N 1
ATOM 868 C CA . ALA A 1 114 ? -4.522 -0.882 17.661 1.00 80.12 114 ALA A CA 1
ATOM 869 C C . ALA A 1 114 ? -4.238 -2.233 16.986 1.00 80.12 114 ALA A C 1
ATOM 871 O O . ALA A 1 114 ? -3.816 -3.162 17.664 1.00 80.12 114 ALA A O 1
ATOM 872 N N . GLY A 1 115 ? -4.500 -2.337 15.679 1.00 77.12 115 GLY A N 1
ATOM 873 C CA . GLY A 1 115 ? -4.114 -3.482 14.857 1.00 77.12 115 GLY A CA 1
ATOM 874 C C . GLY A 1 115 ? -2.715 -3.345 14.259 1.00 77.12 115 GLY A C 1
ATOM 875 O O . GLY A 1 115 ? -2.167 -4.332 13.809 1.00 77.12 115 GLY A O 1
ATOM 876 N N . LEU A 1 116 ? -2.131 -2.144 14.263 1.00 77.12 116 LEU A N 1
ATOM 877 C CA . LEU A 1 116 ? -0.727 -1.957 13.909 1.00 77.12 116 LEU A CA 1
ATOM 878 C C . LEU A 1 116 ? 0.146 -2.446 15.075 1.00 77.12 116 LEU A C 1
ATOM 880 O O . LEU A 1 116 ? -0.122 -2.090 16.225 1.00 77.12 116 LEU A O 1
ATOM 884 N N . GLY A 1 117 ? 1.167 -3.255 14.781 1.00 80.38 117 GLY A N 1
ATOM 885 C CA . GLY A 1 117 ? 2.110 -3.797 15.764 1.00 80.38 117 GLY A CA 1
ATOM 886 C C . GLY A 1 117 ? 2.788 -2.729 16.638 1.00 80.38 117 GLY A C 1
ATOM 887 O O . GLY A 1 117 ? 2.664 -1.518 16.431 1.00 80.38 117 GLY A O 1
ATOM 888 N N . LYS A 1 118 ? 3.525 -3.164 17.667 1.00 85.62 118 LYS A N 1
ATOM 889 C CA . LYS A 1 118 ? 4.096 -2.275 18.709 1.00 85.62 118 LYS A CA 1
ATOM 890 C C . LYS A 1 118 ? 5.124 -1.272 18.176 1.00 85.62 118 LYS A C 1
ATOM 892 O O . LYS A 1 118 ? 5.400 -0.260 18.823 1.00 85.62 118 LYS A O 1
ATOM 897 N N . GLU A 1 119 ? 5.717 -1.571 17.034 1.00 87.94 119 GLU A N 1
ATOM 898 C CA . GLU A 1 119 ? 6.675 -0.748 16.309 1.00 87.94 119 GLU A CA 1
ATOM 899 C C . GLU A 1 119 ? 6.039 0.506 15.691 1.00 87.94 119 GLU A C 1
ATOM 901 O O . GLU A 1 119 ? 6.737 1.497 15.471 1.00 87.94 119 GLU A O 1
ATOM 906 N N . TRP A 1 120 ? 4.717 0.518 15.497 1.00 91.12 120 TRP A N 1
ATOM 907 C CA . TRP A 1 120 ? 4.001 1.651 14.924 1.00 91.12 120 TRP A CA 1
ATOM 908 C C . TRP A 1 120 ? 3.670 2.712 15.971 1.00 91.12 120 TRP A C 1
ATOM 910 O O . TRP A 1 120 ? 2.967 2.483 16.956 1.00 91.12 120 TRP A O 1
ATOM 920 N N . LYS A 1 121 ? 4.125 3.940 15.724 1.00 93.06 121 LYS A N 1
ATOM 921 C CA . LYS A 1 121 ? 3.896 5.092 16.603 1.00 93.06 121 LYS A CA 1
ATOM 922 C C . LYS A 1 121 ? 3.072 6.145 15.891 1.00 93.06 121 LYS A C 1
ATOM 924 O O . LYS A 1 121 ? 3.357 6.515 14.759 1.00 93.06 121 LYS A O 1
ATOM 929 N N . ARG A 1 122 ? 2.052 6.674 16.565 1.00 93.62 122 ARG A N 1
ATOM 930 C CA . ARG A 1 122 ? 1.228 7.754 16.010 1.00 93.62 122 ARG A CA 1
ATOM 931 C C . ARG A 1 122 ? 2.081 9.009 15.778 1.00 93.62 122 ARG A C 1
ATOM 933 O O . ARG A 1 122 ? 2.826 9.424 16.662 1.00 93.62 122 ARG A O 1
ATOM 940 N N . SER A 1 123 ? 1.940 9.614 14.604 1.00 92.50 123 SER A N 1
ATOM 941 C CA . SER A 1 123 ? 2.610 10.860 14.231 1.00 92.50 123 SER A CA 1
ATOM 942 C C . SER A 1 123 ? 1.978 12.062 14.942 1.00 92.50 123 SER A C 1
ATOM 944 O O . SER A 1 123 ? 0.766 12.107 15.160 1.00 92.50 123 SER A O 1
ATOM 946 N N . GLY A 1 124 ? 2.787 13.074 15.266 1.00 89.19 124 GLY A N 1
ATOM 947 C CA . GLY A 1 124 ? 2.299 14.345 15.817 1.00 89.19 124 GLY A CA 1
ATOM 948 C C . GLY A 1 124 ? 1.526 15.204 14.806 1.00 89.19 124 GLY A C 1
ATOM 949 O O . GLY A 1 124 ? 0.788 16.099 15.206 1.00 89.19 124 GLY A O 1
ATOM 950 N N . LEU A 1 125 ? 1.662 14.923 13.505 1.00 86.44 125 LEU A N 1
ATOM 951 C CA . LEU A 1 125 ? 1.050 15.709 12.426 1.00 86.44 125 LEU A CA 1
ATOM 952 C C . LEU A 1 125 ? -0.436 15.391 12.214 1.00 86.44 125 LEU A C 1
ATOM 954 O O . LEU A 1 125 ? -1.200 16.238 11.758 1.00 86.44 125 LEU A O 1
ATOM 958 N N . SER A 1 126 ? -0.854 14.157 12.498 1.00 89.94 126 SER A N 1
ATOM 959 C CA . SER A 1 126 ? -2.230 13.703 12.297 1.00 89.94 126 SER A CA 1
ATOM 960 C C . SER A 1 126 ? -2.536 12.506 13.183 1.00 89.94 126 SER A C 1
ATOM 962 O O . SER A 1 126 ? -1.753 11.564 13.275 1.00 89.94 126 SER A O 1
ATOM 964 N N . ARG A 1 127 ? -3.743 12.481 13.762 1.00 90.19 127 ARG A N 1
ATOM 965 C CA . ARG A 1 127 ? -4.219 11.348 14.574 1.00 90.19 127 ARG A CA 1
ATOM 966 C C . ARG A 1 127 ? -4.390 10.037 13.793 1.00 90.19 127 ARG A C 1
ATOM 968 O O . ARG A 1 127 ? -4.584 8.997 14.417 1.00 90.19 127 ARG A O 1
ATOM 975 N N . TYR A 1 128 ? -4.350 10.109 12.462 1.00 93.94 128 TYR A N 1
ATOM 976 C CA . TYR A 1 128 ? -4.518 8.988 11.536 1.00 93.94 128 TYR A CA 1
ATOM 977 C C . TYR A 1 128 ? -3.266 8.711 10.704 1.00 93.94 128 TYR A C 1
ATOM 979 O O . TYR A 1 128 ? -3.368 8.092 9.651 1.00 93.94 128 TYR A O 1
ATOM 987 N N . ARG A 1 129 ? -2.107 9.208 11.146 1.00 95.06 129 ARG A N 1
ATOM 988 C CA . ARG A 1 129 ? -0.802 8.917 10.552 1.00 95.06 129 ARG A CA 1
ATOM 989 C C . ARG A 1 129 ? 0.057 8.211 11.590 1.00 95.06 129 ARG A C 1
ATOM 991 O O . ARG A 1 129 ? 0.065 8.607 12.757 1.00 95.06 129 ARG A O 1
ATOM 998 N N . TRP A 1 130 ? 0.772 7.185 11.163 1.00 94.94 130 TRP A N 1
ATOM 999 C CA . TRP A 1 130 ? 1.664 6.387 11.989 1.00 94.94 130 TRP A CA 1
ATOM 1000 C C . TRP A 1 130 ? 3.009 6.234 11.292 1.00 94.94 130 TRP A C 1
ATOM 1002 O O . TRP A 1 130 ? 3.062 6.098 10.074 1.00 94.94 130 TRP A O 1
ATOM 1012 N N . ASN A 1 131 ? 4.072 6.240 12.085 1.00 94.94 131 ASN A N 1
ATOM 1013 C CA . ASN A 1 131 ? 5.433 5.960 11.662 1.00 94.94 131 ASN A CA 1
ATOM 1014 C C . ASN A 1 131 ? 5.768 4.546 12.138 1.00 94.94 131 ASN A C 1
ATOM 1016 O O . ASN A 1 131 ? 5.610 4.251 13.326 1.00 94.94 131 ASN A O 1
ATOM 1020 N N . GLY A 1 132 ? 6.171 3.693 11.211 1.00 90.94 132 GLY A N 1
ATOM 1021 C CA . GLY A 1 132 ? 6.545 2.306 11.431 1.00 90.94 132 GLY A CA 1
ATOM 1022 C C . GLY A 1 132 ? 8.057 2.081 11.297 1.00 90.94 132 GLY A C 1
ATOM 1023 O O . GLY A 1 132 ? 8.838 3.038 11.356 1.00 90.94 132 GLY A O 1
ATOM 1024 N N . PRO A 1 133 ? 8.478 0.816 1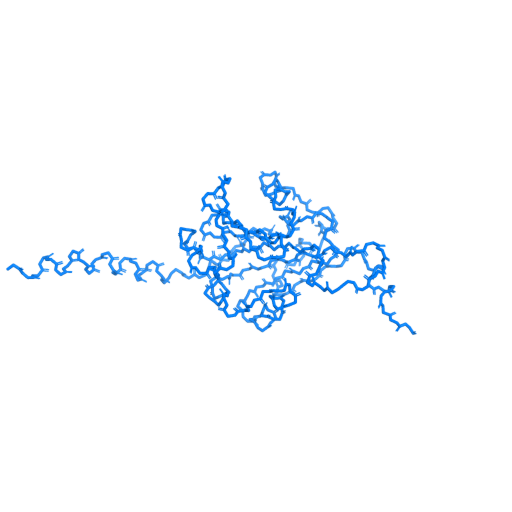1.144 1.00 88.06 133 PRO A N 1
ATOM 1025 C CA . PRO A 1 133 ? 9.877 0.448 10.939 1.00 88.06 133 PRO A CA 1
ATOM 1026 C C . PRO A 1 133 ? 10.386 0.916 9.569 1.00 88.06 133 PRO A C 1
ATOM 1028 O O . PRO A 1 133 ? 9.598 1.225 8.679 1.00 88.06 133 PRO A O 1
ATOM 1031 N N . ASP A 1 134 ? 11.709 0.983 9.401 1.00 86.06 134 ASP A N 1
ATOM 1032 C CA . ASP A 1 134 ? 12.377 1.239 8.112 1.00 86.06 134 ASP A CA 1
ATOM 1033 C C . ASP A 1 134 ? 11.827 2.447 7.335 1.00 86.06 134 ASP A C 1
ATOM 1035 O O . ASP A 1 134 ? 11.634 2.408 6.116 1.00 86.06 134 ASP A O 1
ATOM 1039 N N . ASN A 1 135 ? 11.547 3.532 8.068 1.00 88.62 135 ASN A N 1
ATOM 1040 C CA . ASN A 1 135 ? 10.973 4.781 7.557 1.00 88.62 135 ASN A CA 1
ATOM 1041 C C . ASN A 1 135 ? 9.617 4.613 6.846 1.00 88.62 135 ASN A C 1
ATOM 1043 O O . ASN A 1 135 ? 9.235 5.460 6.035 1.00 88.62 135 ASN A O 1
ATOM 1047 N N . LEU A 1 136 ? 8.884 3.538 7.143 1.00 91.56 136 LEU A N 1
ATOM 1048 C CA . LEU A 1 136 ? 7.518 3.370 6.680 1.00 91.56 136 LEU A CA 1
ATOM 1049 C C . LEU A 1 136 ? 6.596 4.341 7.399 1.00 91.56 136 LEU A C 1
ATOM 1051 O O . LEU A 1 136 ? 6.633 4.514 8.616 1.00 91.56 136 LEU A O 1
ATOM 1055 N N . GLU A 1 137 ? 5.707 4.937 6.631 1.00 94.88 137 GLU A N 1
ATOM 1056 C CA . GLU A 1 137 ? 4.611 5.737 7.133 1.00 94.88 137 GLU A CA 1
ATOM 1057 C C . GLU A 1 137 ? 3.306 5.136 6.639 1.00 94.88 137 GLU A C 1
ATOM 1059 O O . GLU A 1 137 ? 3.196 4.737 5.483 1.00 94.88 137 GLU A O 1
ATOM 1064 N N . LEU A 1 138 ? 2.302 5.098 7.505 1.00 94.31 138 LEU A N 1
ATOM 1065 C CA . LEU A 1 138 ? 0.955 4.659 7.174 1.00 94.31 138 LEU A CA 1
ATOM 1066 C C . LEU A 1 138 ? -0.021 5.778 7.504 1.00 94.31 138 LEU A C 1
ATOM 1068 O O . LEU A 1 138 ? 0.065 6.401 8.564 1.00 94.31 138 LEU A O 1
ATOM 1072 N N . MET A 1 139 ? -0.986 6.018 6.622 1.00 95.12 139 MET A N 1
ATOM 1073 C CA . MET A 1 139 ? -2.067 6.959 6.868 1.00 95.12 139 MET A CA 1
ATOM 1074 C C . MET A 1 139 ? -3.418 6.375 6.474 1.00 95.12 139 MET A C 1
ATOM 1076 O O . MET A 1 139 ? -3.624 5.942 5.343 1.00 95.12 139 MET A O 1
ATOM 1080 N N . ALA A 1 140 ? -4.366 6.428 7.410 1.00 94.31 140 ALA A N 1
ATOM 1081 C CA . ALA A 1 140 ? -5.767 6.149 7.128 1.00 94.31 140 ALA A CA 1
ATOM 1082 C C . ALA A 1 140 ? -6.442 7.433 6.632 1.00 94.31 140 ALA A C 1
ATOM 1084 O O . ALA A 1 140 ? -6.653 8.374 7.406 1.00 94.31 140 ALA A O 1
ATOM 1085 N N . ILE A 1 141 ? -6.774 7.474 5.344 1.00 92.81 141 ILE A N 1
ATOM 1086 C CA . ILE A 1 141 ? -7.435 8.619 4.704 1.00 92.81 141 ILE A CA 1
ATOM 1087 C C . ILE A 1 141 ? -8.896 8.675 5.155 1.00 92.81 141 ILE A C 1
ATOM 1089 O O . ILE A 1 141 ? -9.396 9.696 5.642 1.00 92.81 141 ILE A O 1
ATOM 1093 N N . SER A 1 142 ? -9.562 7.527 5.085 1.00 91.44 142 SER A N 1
ATOM 1094 C CA . SER A 1 142 ? -10.957 7.338 5.464 1.00 91.44 142 SER A CA 1
ATOM 1095 C C . SER A 1 142 ? -11.128 6.013 6.219 1.00 91.44 142 SER A C 1
ATOM 1097 O O . SER A 1 142 ? -10.156 5.429 6.691 1.00 91.44 142 SER A O 1
ATOM 1099 N N . ASN A 1 143 ? -12.370 5.565 6.419 1.00 89.94 143 ASN A N 1
ATOM 1100 C CA . ASN A 1 143 ? -12.622 4.214 6.941 1.00 89.94 143 ASN A CA 1
ATOM 1101 C C . ASN A 1 143 ? -12.478 3.135 5.859 1.00 89.94 143 ASN A C 1
ATOM 1103 O O . ASN A 1 143 ? -12.657 1.958 6.154 1.00 89.94 143 ASN A O 1
ATOM 1107 N N . GLU A 1 144 ? -12.207 3.530 4.617 1.00 91.50 144 GLU A N 1
ATOM 1108 C CA . GLU A 1 144 ? -12.135 2.612 3.484 1.00 91.50 144 GLU A CA 1
ATOM 1109 C C . GLU A 1 144 ? -10.767 2.655 2.806 1.00 91.50 144 GLU A C 1
ATOM 1111 O O . GLU A 1 144 ? -10.365 1.688 2.174 1.00 91.50 144 GLU A O 1
ATOM 1116 N N . GLU A 1 145 ? -10.001 3.723 3.015 1.00 93.00 145 GLU A N 1
ATOM 1117 C CA . GLU A 1 145 ? -8.785 4.003 2.261 1.00 93.00 145 GLU A CA 1
ATOM 1118 C C . GLU A 1 145 ? -7.586 4.145 3.198 1.00 93.00 145 GLU A C 1
ATOM 1120 O O . GLU A 1 145 ? -7.587 4.971 4.123 1.00 93.00 145 GLU A O 1
ATOM 1125 N N . ILE A 1 146 ? -6.545 3.361 2.928 1.00 94.06 146 ILE A N 1
ATOM 1126 C CA . ILE A 1 146 ? -5.256 3.444 3.615 1.00 94.06 146 ILE A CA 1
ATOM 1127 C C . ILE A 1 146 ? -4.160 3.564 2.564 1.00 94.06 146 ILE A C 1
ATOM 1129 O O . ILE A 1 146 ? -4.175 2.860 1.552 1.00 94.06 146 ILE A O 1
ATOM 1133 N N . ILE A 1 147 ? -3.195 4.435 2.842 1.00 95.44 147 ILE A N 1
ATOM 1134 C CA . ILE A 1 147 ? -1.932 4.500 2.115 1.00 95.44 147 ILE A CA 1
ATOM 1135 C C . ILE A 1 147 ? -0.775 4.176 3.054 1.00 95.44 147 ILE A C 1
ATOM 1137 O O . ILE A 1 147 ? -0.817 4.492 4.245 1.00 95.44 147 ILE A O 1
ATOM 1141 N N . LEU A 1 148 ? 0.265 3.571 2.505 1.00 94.75 148 LEU A N 1
ATOM 1142 C CA . LEU A 1 148 ? 1.532 3.319 3.169 1.00 94.75 148 LEU A CA 1
ATOM 1143 C C . LEU A 1 148 ? 2.662 3.704 2.221 1.00 94.75 148 LEU A C 1
ATOM 1145 O O . LEU A 1 148 ? 2.557 3.517 1.014 1.00 94.75 148 LEU A O 1
ATOM 1149 N N . SER A 1 149 ? 3.731 4.288 2.743 1.00 95.12 149 SER A N 1
ATOM 1150 C CA . SER A 1 149 ? 4.872 4.675 1.925 1.00 95.12 149 SER A CA 1
ATOM 1151 C C . SER A 1 149 ? 6.149 4.753 2.735 1.00 95.12 149 SER A C 1
ATOM 1153 O O . SER A 1 149 ? 6.153 5.261 3.854 1.00 95.12 149 SER A O 1
ATOM 1155 N N . ARG A 1 150 ? 7.251 4.339 2.114 1.00 92.56 150 ARG A N 1
ATOM 1156 C CA . ARG A 1 150 ? 8.602 4.696 2.532 1.00 92.56 150 ARG A CA 1
ATOM 1157 C C . ARG A 1 150 ? 8.981 6.044 1.903 1.00 92.56 150 ARG A C 1
ATOM 1159 O O . ARG A 1 150 ? 9.390 6.100 0.751 1.00 92.56 150 ARG A O 1
ATOM 1166 N N . GLY A 1 151 ? 8.792 7.139 2.641 1.00 88.25 151 GLY A N 1
ATOM 1167 C CA . GLY A 1 151 ? 9.322 8.468 2.288 1.00 88.25 151 GLY A CA 1
ATOM 1168 C C . GLY A 1 151 ? 8.489 9.368 1.359 1.00 88.25 151 GLY A C 1
ATOM 1169 O O . GLY A 1 151 ? 8.814 10.547 1.246 1.00 88.25 151 GLY A O 1
ATOM 1170 N N . GLN A 1 152 ? 7.396 8.895 0.747 1.00 93.25 152 GLN A N 1
ATOM 1171 C CA . GLN A 1 152 ? 6.598 9.692 -0.208 1.00 93.25 152 GLN A CA 1
ATOM 1172 C C . GLN A 1 152 ? 5.106 9.812 0.141 1.00 93.25 152 GLN A C 1
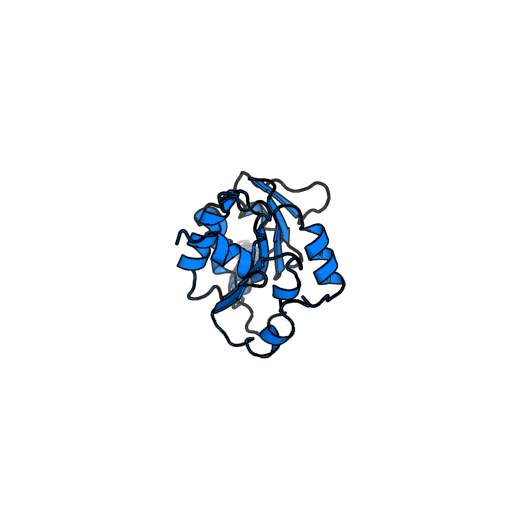ATOM 1174 O O . GLN A 1 152 ? 4.270 10.136 -0.707 1.00 93.25 152 GLN A O 1
ATOM 1179 N N . ILE A 1 153 ? 4.731 9.613 1.407 1.00 94.88 153 ILE A N 1
ATOM 1180 C CA . ILE A 1 153 ? 3.314 9.639 1.803 1.00 94.88 153 ILE A CA 1
ATOM 1181 C C . ILE A 1 153 ? 2.628 10.980 1.484 1.00 94.88 153 ILE A C 1
ATOM 1183 O O . ILE A 1 153 ? 1.465 11.005 1.092 1.00 94.88 153 ILE A O 1
ATOM 1187 N N . ASN A 1 154 ? 3.347 12.105 1.587 1.00 94.62 154 ASN A N 1
ATOM 1188 C CA . ASN A 1 154 ? 2.805 13.431 1.267 1.00 94.62 154 ASN A CA 1
ATOM 1189 C C . ASN A 1 154 ? 2.523 13.599 -0.235 1.00 94.62 154 ASN A C 1
ATOM 1191 O O . ASN A 1 154 ? 1.505 14.185 -0.596 1.00 94.62 154 ASN A O 1
ATOM 1195 N N . GLN A 1 155 ? 3.383 13.056 -1.098 1.00 93.50 155 GLN A N 1
ATOM 1196 C CA . GLN A 1 155 ? 3.174 13.065 -2.545 1.00 93.50 155 GLN A CA 1
ATOM 1197 C C . GLN A 1 155 ? 1.956 12.217 -2.913 1.00 93.50 155 GLN A C 1
ATOM 1199 O O . GLN A 1 155 ? 1.097 12.673 -3.662 1.00 93.50 155 GLN A O 1
ATOM 1204 N N . MET A 1 156 ? 1.807 11.030 -2.316 1.00 95.00 156 MET A N 1
ATOM 1205 C CA . MET A 1 156 ? 0.610 10.199 -2.508 1.00 95.00 156 MET A CA 1
ATOM 1206 C C . MET A 1 156 ? -0.678 10.933 -2.094 1.00 95.00 156 MET A C 1
ATOM 1208 O O . MET A 1 156 ? -1.677 10.891 -2.812 1.00 95.00 156 MET A O 1
ATOM 1212 N N . LEU A 1 157 ? -0.654 11.663 -0.970 1.00 93.50 157 LEU A N 1
ATOM 1213 C CA . LEU A 1 157 ? -1.782 12.495 -0.526 1.00 93.50 157 LEU A CA 1
ATOM 1214 C C . LEU A 1 157 ? -2.115 13.613 -1.516 1.00 93.50 157 LEU A C 1
ATOM 1216 O O . LEU A 1 157 ? -3.289 13.872 -1.786 1.00 93.50 157 LEU A O 1
ATOM 1220 N N . GLU A 1 158 ? -1.099 14.288 -2.047 1.00 92.56 158 GLU A N 1
ATOM 1221 C CA . GLU A 1 158 ? -1.279 15.343 -3.041 1.00 92.56 158 GLU A CA 1
ATOM 1222 C C . GLU A 1 158 ? -1.914 14.797 -4.324 1.00 92.56 158 GLU A C 1
ATOM 1224 O O . GLU A 1 158 ? -2.873 15.377 -4.836 1.00 92.56 158 GLU A O 1
ATOM 1229 N N . ARG A 1 159 ? -1.451 13.637 -4.801 1.00 90.56 159 ARG A N 1
ATOM 1230 C CA . ARG A 1 159 ? -2.017 12.958 -5.975 1.00 90.56 159 ARG A CA 1
ATOM 1231 C C . ARG A 1 159 ? -3.471 12.560 -5.765 1.00 90.56 159 ARG A C 1
ATOM 1233 O O . ARG A 1 159 ? -4.296 12.801 -6.647 1.00 90.56 159 ARG A O 1
ATOM 1240 N N . LEU A 1 160 ? -3.794 12.013 -4.591 1.00 89.62 160 LEU A N 1
ATOM 1241 C CA . LEU A 1 160 ? -5.164 11.670 -4.209 1.00 89.62 160 LEU A CA 1
ATOM 1242 C C . LEU A 1 160 ? -6.067 12.910 -4.220 1.00 89.62 160 LEU A C 1
ATOM 1244 O O . LEU A 1 160 ? -7.166 12.865 -4.768 1.00 89.62 160 LEU A O 1
ATOM 1248 N N . LYS A 1 161 ? -5.592 14.038 -3.677 1.00 88.88 161 LYS A N 1
ATOM 1249 C CA . LYS A 1 161 ? -6.340 15.304 -3.647 1.00 88.88 161 LYS A CA 1
ATOM 1250 C C . LYS A 1 161 ? -6.547 15.906 -5.040 1.00 88.88 161 LYS A C 1
ATOM 1252 O O . LYS A 1 161 ? -7.620 16.436 -5.319 1.00 88.88 161 LYS A O 1
ATOM 1257 N N . ASN A 1 162 ? -5.527 15.846 -5.890 1.00 87.06 162 ASN A N 1
ATOM 1258 C CA . ASN A 1 162 ? -5.533 16.479 -7.209 1.00 87.06 162 ASN A CA 1
ATOM 1259 C C . ASN A 1 162 ? -6.136 15.583 -8.305 1.00 87.06 162 ASN A C 1
ATOM 1261 O O . ASN A 1 162 ? -6.362 16.052 -9.420 1.00 87.06 162 ASN A O 1
ATOM 1265 N N . GLY A 1 163 ? -6.399 14.303 -8.014 1.00 81.25 163 GLY A N 1
ATOM 1266 C CA . GLY A 1 163 ? -6.892 13.340 -9.001 1.00 81.25 163 GLY A CA 1
ATOM 1267 C C . GLY A 1 163 ? -5.891 13.088 -10.132 1.00 81.25 163 GLY A C 1
ATOM 1268 O O . GLY A 1 163 ? -6.292 12.825 -11.269 1.00 81.25 163 GLY A O 1
ATOM 1269 N N . THR A 1 164 ? -4.591 13.214 -9.845 1.00 80.25 164 THR A N 1
ATOM 1270 C CA . THR A 1 164 ? -3.532 13.111 -10.853 1.00 80.25 164 THR A CA 1
ATOM 1271 C C . THR A 1 164 ? -3.466 11.689 -11.394 1.00 80.25 164 THR A C 1
ATOM 1273 O O . THR A 1 164 ? -3.232 10.742 -10.648 1.00 80.25 164 THR A O 1
ATOM 1276 N N . ARG A 1 165 ? -3.642 11.525 -12.707 1.00 79.44 165 ARG A N 1
ATOM 1277 C CA . ARG A 1 165 ? -3.477 10.221 -13.361 1.00 79.44 165 ARG A CA 1
ATOM 1278 C C . ARG A 1 165 ? -1.999 9.911 -13.542 1.00 79.44 165 ARG A C 1
ATOM 1280 O O . ARG A 1 165 ? -1.245 10.788 -13.953 1.00 79.44 165 ARG A O 1
ATOM 1287 N N . ASN A 1 166 ? -1.592 8.669 -13.305 1.00 75.69 166 ASN A N 1
ATOM 1288 C CA . ASN A 1 166 ? -0.227 8.254 -13.609 1.00 75.69 166 ASN A CA 1
ATOM 1289 C C . ASN A 1 166 ? -0.058 8.156 -15.138 1.00 75.69 166 ASN A C 1
ATOM 1291 O O . ASN A 1 166 ? -0.649 7.305 -15.811 1.00 75.69 166 ASN A O 1
ATOM 1295 N N . ALA A 1 167 ? 0.730 9.078 -15.699 1.00 73.81 167 ALA A N 1
ATOM 1296 C CA . ALA A 1 167 ? 0.914 9.210 -17.140 1.00 73.81 167 ALA A CA 1
ATOM 1297 C C . ALA A 1 167 ? 1.561 7.966 -17.775 1.00 73.81 167 ALA A C 1
ATOM 1299 O O . ALA A 1 167 ? 1.212 7.624 -18.908 1.00 73.81 167 ALA A O 1
ATOM 1300 N N . ARG A 1 168 ? 2.434 7.261 -17.037 1.00 75.44 168 ARG A N 1
ATOM 1301 C CA . ARG A 1 168 ? 3.171 6.080 -17.522 1.00 75.44 168 ARG A CA 1
ATOM 1302 C C . ARG A 1 168 ? 2.263 4.869 -17.756 1.00 75.44 168 ARG A C 1
ATOM 1304 O O . ARG A 1 168 ? 2.550 4.042 -18.615 1.00 75.44 168 ARG A O 1
ATOM 1311 N N . ILE A 1 169 ? 1.130 4.789 -17.056 1.00 70.75 169 ILE A N 1
ATOM 1312 C CA . ILE A 1 169 ? 0.199 3.644 -17.109 1.00 70.75 169 ILE A CA 1
ATOM 1313 C C . ILE A 1 169 ? -1.193 3.996 -17.654 1.00 70.75 169 ILE A C 1
ATOM 1315 O O . ILE A 1 169 ? -2.055 3.123 -17.771 1.00 70.75 169 ILE A O 1
ATOM 1319 N N . ARG A 1 170 ? -1.408 5.252 -18.069 1.00 66.75 170 ARG A N 1
ATOM 1320 C CA . ARG A 1 170 ? -2.709 5.789 -18.506 1.00 66.75 170 ARG A CA 1
ATOM 1321 C C . ARG A 1 170 ? -3.428 4.931 -19.553 1.00 66.75 170 ARG A C 1
ATOM 1323 O O . ARG A 1 170 ? -4.640 4.792 -19.478 1.00 66.75 170 ARG A O 1
ATOM 1330 N N . ARG A 1 171 ? -2.709 4.357 -20.527 1.00 59.31 171 ARG A N 1
ATOM 1331 C CA . ARG A 1 171 ? -3.317 3.514 -21.582 1.00 59.31 171 ARG A CA 1
ATOM 1332 C C . ARG A 1 171 ? -3.655 2.094 -21.119 1.00 59.31 171 ARG A C 1
ATOM 1334 O O . ARG A 1 171 ? -4.457 1.430 -21.761 1.00 59.31 171 ARG A O 1
ATOM 1341 N N . ALA A 1 172 ? -3.024 1.616 -20.051 1.00 58.38 172 ALA A N 1
ATOM 1342 C CA . ALA A 1 172 ? -3.137 0.230 -19.609 1.00 58.38 172 ALA A CA 1
ATOM 1343 C C . ALA A 1 172 ? -4.199 0.031 -18.512 1.00 58.38 172 ALA A C 1
ATOM 1345 O O . ALA A 1 172 ? -4.698 -1.081 -18.350 1.00 58.38 172 ALA A O 1
ATOM 1346 N N . ILE A 1 173 ? -4.559 1.101 -17.797 1.00 59.38 173 ILE A N 1
ATOM 1347 C CA . ILE A 1 173 ? -5.602 1.111 -16.760 1.00 59.38 173 ILE A CA 1
ATOM 1348 C C . ILE A 1 173 ? -6.999 0.906 -17.365 1.00 59.38 173 ILE A C 1
ATOM 1350 O O . ILE A 1 173 ? -7.753 0.060 -16.885 1.00 59.38 173 ILE A O 1
ATOM 1354 N N . ASP A 1 174 ? -7.327 1.619 -18.450 1.00 58.12 174 ASP A N 1
ATOM 1355 C CA . ASP A 1 174 ? -8.674 1.604 -19.052 1.00 58.12 174 ASP A CA 1
ATOM 1356 C C . ASP A 1 174 ? -9.094 0.208 -19.573 1.00 58.12 174 ASP A C 1
ATOM 1358 O O . ASP A 1 174 ? -10.277 -0.051 -19.771 1.00 58.12 174 ASP A O 1
ATOM 1362 N N . LEU A 1 175 ? -8.141 -0.717 -19.752 1.00 49.81 175 LEU A N 1
ATOM 1363 C CA . LEU A 1 175 ? -8.367 -2.068 -20.278 1.00 49.81 175 LEU A CA 1
ATOM 1364 C C . LEU A 1 175 ? -8.517 -3.159 -19.198 1.00 49.81 175 LEU A C 1
ATOM 1366 O O . LEU A 1 175 ? -8.804 -4.300 -19.550 1.00 49.81 175 LEU A O 1
ATOM 1370 N N . ARG A 1 176 ? -8.261 -2.874 -17.908 1.00 57.66 176 ARG A N 1
ATOM 1371 C CA . ARG A 1 176 ? -7.994 -3.933 -16.902 1.00 57.66 176 ARG A CA 1
ATOM 1372 C C . ARG A 1 176 ? -8.698 -3.790 -15.552 1.00 57.66 176 ARG A C 1
ATOM 1374 O O . ARG A 1 176 ? -8.326 -4.485 -14.607 1.00 57.66 176 ARG A O 1
ATOM 1381 N N . ASN A 1 177 ? -9.741 -2.969 -15.444 1.00 57.00 177 ASN A N 1
ATOM 1382 C CA . ASN A 1 177 ? -10.490 -2.832 -14.185 1.00 57.00 177 ASN A CA 1
ATOM 1383 C C . ASN A 1 177 ? -11.106 -4.152 -13.669 1.00 57.00 177 ASN A C 1
ATOM 1385 O O . ASN A 1 177 ? -11.405 -4.248 -12.479 1.00 57.00 177 ASN A O 1
ATOM 1389 N N . GLU A 1 178 ? -11.201 -5.175 -14.523 1.00 59.25 178 GLU A N 1
ATOM 1390 C CA . GLU A 1 178 ? -11.743 -6.506 -14.220 1.00 59.25 178 GLU A CA 1
ATOM 1391 C C . GLU A 1 178 ? -10.678 -7.570 -13.885 1.00 59.25 178 GLU A C 1
ATOM 1393 O O . GLU A 1 178 ? -11.022 -8.683 -13.492 1.00 59.25 178 GLU A O 1
ATOM 1398 N N . ALA A 1 179 ? -9.381 -7.267 -14.021 1.00 63.44 179 ALA A N 1
ATOM 1399 C CA . ALA A 1 179 ? -8.332 -8.247 -13.745 1.00 63.44 179 ALA A CA 1
ATOM 1400 C C . ALA A 1 179 ? -8.153 -8.467 -12.231 1.00 63.44 179 ALA A C 1
ATOM 1402 O O . ALA A 1 179 ? -8.003 -7.505 -11.470 1.00 63.44 179 ALA A O 1
ATOM 1403 N N . ALA A 1 180 ? -8.111 -9.739 -11.810 1.00 75.62 180 ALA A N 1
ATOM 1404 C CA . ALA A 1 180 ? -7.845 -10.138 -10.423 1.00 75.62 180 ALA A CA 1
ATOM 1405 C C . ALA A 1 180 ? -6.429 -9.747 -9.957 1.00 75.62 180 ALA A C 1
ATOM 1407 O O . ALA A 1 180 ? -6.232 -9.418 -8.789 1.00 75.62 180 ALA A O 1
ATOM 1408 N N . LEU A 1 181 ? -5.473 -9.739 -10.891 1.00 86.81 181 LEU A N 1
ATOM 1409 C CA . LEU A 1 181 ? -4.092 -9.299 -10.723 1.00 86.81 181 LEU A CA 1
ATOM 1410 C C . LEU A 1 181 ? -3.635 -8.596 -12.008 1.00 86.81 181 LEU A C 1
ATOM 1412 O O . LEU A 1 181 ? -3.860 -9.088 -13.115 1.00 86.81 181 LEU A O 1
ATOM 1416 N N . ALA A 1 182 ? -2.975 -7.454 -11.866 1.00 88.50 182 ALA A N 1
ATOM 1417 C CA . ALA A 1 182 ? -2.341 -6.724 -12.951 1.00 88.50 182 ALA A CA 1
ATOM 1418 C C . ALA A 1 182 ? -0.962 -6.235 -12.505 1.00 88.50 182 ALA A C 1
ATOM 1420 O O . ALA A 1 182 ? -0.801 -5.762 -11.383 1.00 88.50 182 ALA A O 1
ATOM 1421 N N . ILE A 1 183 ? 0.019 -6.357 -13.398 1.00 88.62 183 ILE A N 1
ATOM 1422 C CA . ILE A 1 183 ? 1.397 -5.921 -13.177 1.00 88.62 183 ILE A CA 1
ATOM 1423 C C . ILE A 1 183 ? 1.781 -4.997 -14.331 1.00 88.62 183 ILE A C 1
ATOM 1425 O O . ILE A 1 183 ? 1.548 -5.332 -15.497 1.00 88.62 183 ILE A O 1
ATOM 1429 N N . TRP A 1 184 ? 2.365 -3.849 -14.003 1.00 89.00 184 TRP A N 1
ATOM 1430 C CA . TRP A 1 184 ? 2.974 -2.922 -14.948 1.00 89.00 184 TRP A CA 1
ATOM 1431 C C . TRP A 1 184 ? 4.441 -2.742 -14.592 1.00 89.00 184 TRP A C 1
ATOM 1433 O O . TRP A 1 184 ? 4.788 -2.569 -13.428 1.00 89.00 184 TRP A O 1
ATOM 1443 N N . ILE A 1 185 ? 5.283 -2.766 -15.618 1.00 87.12 185 ILE A N 1
ATOM 1444 C CA . ILE A 1 185 ? 6.709 -2.477 -15.525 1.00 87.12 185 ILE A CA 1
ATOM 1445 C C . ILE A 1 185 ? 6.931 -1.246 -16.398 1.00 87.12 185 ILE A C 1
ATOM 1447 O O . ILE A 1 185 ? 6.765 -1.321 -17.617 1.00 87.12 185 ILE A O 1
ATOM 1451 N N . THR A 1 186 ? 7.221 -0.104 -15.780 1.00 83.56 186 THR A N 1
ATOM 1452 C CA . THR A 1 186 ? 7.403 1.170 -16.489 1.00 83.56 186 THR A CA 1
ATOM 1453 C C . THR A 1 186 ? 8.846 1.368 -16.958 1.00 83.56 186 THR A C 1
ATOM 1455 O O . THR A 1 186 ? 9.058 2.040 -17.967 1.00 83.56 186 THR A O 1
ATOM 1458 N N . SER A 1 187 ? 9.799 0.680 -16.320 1.00 79.56 187 SER A N 1
ATOM 1459 C CA . SER A 1 187 ? 11.236 0.734 -16.621 1.00 79.56 187 SER A CA 1
ATOM 1460 C C . SER A 1 187 ? 11.810 -0.673 -16.870 1.00 79.56 187 SER A C 1
ATOM 1462 O O . SER A 1 187 ? 12.574 -1.189 -16.056 1.00 79.56 187 SER A O 1
ATOM 1464 N N . PRO A 1 188 ? 11.453 -1.348 -17.982 1.00 76.56 188 PRO A N 1
ATOM 1465 C CA . PRO A 1 188 ? 11.861 -2.736 -18.220 1.00 76.56 188 PRO A CA 1
ATOM 1466 C C . PRO A 1 188 ? 13.377 -2.921 -18.361 1.00 76.56 188 PRO A C 1
ATOM 1468 O O . PRO A 1 188 ? 13.869 -4.002 -18.058 1.00 76.56 188 PRO A O 1
ATOM 1471 N N . GLY A 1 189 ? 14.116 -1.883 -18.777 1.00 73.19 189 GLY A N 1
ATOM 1472 C CA . GLY A 1 189 ? 15.581 -1.926 -18.874 1.00 73.19 189 GLY A CA 1
ATOM 1473 C C . GLY A 1 189 ? 16.248 -2.273 -17.542 1.00 73.19 189 GLY A C 1
ATOM 1474 O O . GLY A 1 189 ? 17.058 -3.186 -17.497 1.00 73.19 189 GLY A O 1
ATOM 1475 N N . LEU A 1 190 ? 15.792 -1.667 -16.439 1.00 70.81 190 LEU A N 1
ATOM 1476 C CA . LEU A 1 190 ? 16.332 -1.917 -15.094 1.00 70.81 190 LEU A CA 1
ATOM 1477 C C . LEU A 1 190 ? 16.158 -3.379 -14.641 1.00 70.81 190 LEU A C 1
ATOM 1479 O O . LEU A 1 190 ? 16.983 -3.926 -13.909 1.00 70.81 190 LEU A O 1
ATOM 1483 N N . ILE A 1 191 ? 15.088 -4.040 -15.092 1.00 71.44 191 ILE A N 1
ATOM 1484 C CA . ILE A 1 191 ? 14.846 -5.459 -14.796 1.00 71.44 191 ILE A CA 1
ATOM 1485 C C . ILE A 1 191 ? 15.709 -6.354 -15.687 1.00 71.44 191 ILE A C 1
ATOM 1487 O O . ILE A 1 191 ? 16.252 -7.349 -15.223 1.00 71.44 191 ILE A O 1
ATOM 1491 N N . LEU A 1 192 ? 15.838 -6.020 -16.970 1.00 71.81 192 LEU A N 1
ATOM 1492 C CA . LEU A 1 192 ? 16.642 -6.813 -17.900 1.00 71.81 192 LEU A CA 1
ATOM 1493 C C . LEU A 1 192 ? 18.136 -6.749 -17.563 1.00 71.81 192 LEU A C 1
ATOM 1495 O O . LEU A 1 192 ? 18.811 -7.769 -17.659 1.00 71.81 192 LEU A O 1
ATOM 1499 N N . ASP A 1 193 ? 18.620 -5.596 -17.101 1.00 67.69 193 ASP A N 1
ATOM 1500 C CA . ASP A 1 193 ? 20.022 -5.388 -16.728 1.00 67.69 193 ASP A CA 1
ATOM 1501 C C . ASP A 1 193 ? 20.402 -6.081 -15.403 1.00 67.69 193 ASP A C 1
ATOM 1503 O O . ASP A 1 193 ? 21.583 -6.285 -15.123 1.00 67.69 193 ASP A O 1
ATOM 1507 N N . SER A 1 194 ? 19.415 -6.479 -14.590 1.00 62.31 194 SER A N 1
ATOM 1508 C CA . SER A 1 194 ? 19.623 -7.168 -13.306 1.00 62.31 194 SER A CA 1
ATOM 1509 C C . SER A 1 194 ? 19.540 -8.698 -13.392 1.00 62.31 194 SER A C 1
ATOM 1511 O O . SER A 1 194 ? 19.844 -9.381 -12.410 1.00 62.31 194 SER A O 1
ATOM 1513 N N . ILE A 1 195 ? 19.178 -9.263 -14.551 1.00 60.47 195 ILE A N 1
ATOM 1514 C CA . ILE A 1 195 ? 19.207 -10.712 -14.783 1.00 60.47 195 ILE A CA 1
ATOM 1515 C C . ILE A 1 195 ? 20.615 -11.088 -15.269 1.00 60.47 195 ILE A C 1
ATOM 1517 O O . ILE A 1 195 ? 21.008 -10.649 -16.351 1.00 60.47 195 ILE A O 1
ATOM 1521 N N . PRO A 1 196 ? 21.386 -11.907 -14.525 1.00 58.22 196 PRO A N 1
ATOM 1522 C CA . PRO A 1 196 ? 22.669 -12.390 -15.019 1.00 58.22 196 PRO A CA 1
ATOM 1523 C C . PRO A 1 196 ? 22.432 -13.243 -16.272 1.00 58.22 196 PRO A C 1
ATOM 1525 O O . PRO A 1 196 ? 21.751 -14.269 -16.199 1.00 58.22 196 PRO A O 1
ATOM 1528 N N . MET A 1 197 ? 22.956 -12.788 -17.414 1.00 54.56 197 MET A N 1
ATOM 1529 C CA . MET A 1 197 ? 23.028 -13.578 -18.650 1.00 54.56 197 MET A CA 1
ATOM 1530 C C . MET A 1 197 ? 24.135 -14.627 -18.580 1.00 54.56 197 MET A C 1
ATOM 1532 O O . MET A 1 197 ? 25.207 -14.322 -18.008 1.00 54.56 197 MET A O 1
#

Foldseek 3Di:
DPPVVVCVVVVVVVVVVVVVPPPWDDDPDPPLQLLDDLQFQKKKKAFLVVCVVVVCVVCVQLVHHVVLCVVVSVFWGMKMKGWHDDPPLDPDRSNQTKIKMKTFGAAPLQCVVVSHDPQWDQDPVDNQWIAHPPQKIKGDPDRTIIMITRPCNVVSVVSVVVVGGNPLCVVPVVPDSPPNMDMDRSCVVSVVSNDDD

pLDDT: mean 80.41, std 13.68, range [45.5, 95.44]